Protein AF-A0A6L4Z3F0-F1 (afdb_monomer_lite)

pLDDT: mean 86.23, std 14.31, range [53.53, 98.69]

Secondary structure (DSSP, 8-state):
-HHHHHHHHHHHHHHHHHHHHHHHHHHHHHHHHHHHHHHHTTS---PPPPPHHHHHSPPSSEEEEE-TTSSEEEEEEEETTEEEEEEEETTS-GGG-EES---SSS----EEE-TTSS-EEEEE-STT---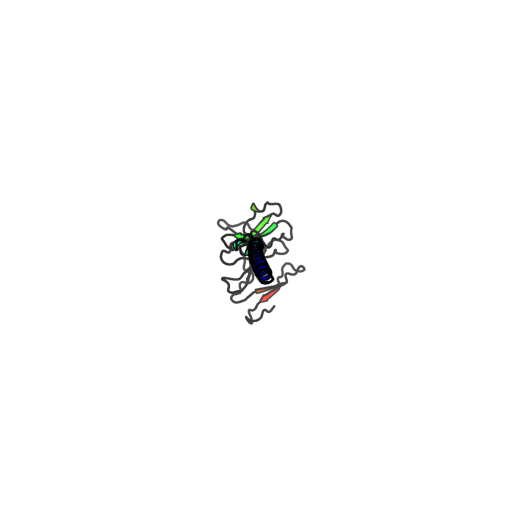-EEEEE-TTPPPPTT-SSPPPEESS--SS--EEEEE--SS-TT--EEEE-SS-TT--B-

Sequence (190 aa):
MQDRYKYTKNMSDGLRKNYKLFIMKALIITLFFSFSALISNAQNNNVPLLDRELLFGNPEIAGAQLSPNGQYISFIKPFKGTRNIWVKRANEPFDAAKPVTADTTRPIGAYFWSRDSKNLLYVQDKGGDENFNIYALNPIETLANGQEVPKSRNLTDLKGVRVFIYSVPESDPDLLYVGLNDRDPAWHDL

Radius of gyration: 38.17 Å; chains: 1; bounding box: 46×63×118 Å

Structure (mmCIF, N/CA/C/O backbone):
data_AF-A0A6L4Z3F0-F1
#
_entry.id   AF-A0A6L4Z3F0-F1
#
loop_
_atom_site.group_PDB
_atom_site.id
_atom_site.type_symbol
_atom_site.label_atom_id
_atom_site.label_alt_id
_atom_site.label_comp_id
_atom_site.label_asym_id
_atom_site.label_entity_id
_atom_site.label_seq_id
_atom_site.pdbx_PDB_ins_code
_atom_site.Cartn_x
_atom_site.Cartn_y
_atom_site.Cartn_z
_atom_site.occupancy
_atom_site.B_iso_or_equiv
_atom_site.auth_seq_id
_atom_site.auth_comp_id
_atom_site.auth_asym_id
_atom_site.auth_atom_id
_atom_site.pdbx_PDB_model_num
ATOM 1 N N . MET A 1 1 ? -22.593 -43.674 103.947 1.00 58.19 1 MET A N 1
ATOM 2 C CA . MET A 1 1 ? -22.269 -42.254 103.647 1.00 58.19 1 MET A CA 1
ATOM 3 C C . MET A 1 1 ? -21.496 -42.067 102.330 1.00 58.19 1 MET A C 1
ATOM 5 O O . MET A 1 1 ? -21.645 -41.014 101.726 1.00 58.19 1 MET A O 1
ATOM 9 N N . GLN A 1 2 ? -20.735 -43.062 101.841 1.00 53.53 2 GLN A N 1
ATOM 10 C CA . GLN A 1 2 ? -19.977 -42.962 100.578 1.00 53.53 2 GLN A CA 1
ATOM 11 C C . GLN A 1 2 ? -20.837 -42.965 99.294 1.00 53.53 2 GLN A C 1
ATOM 13 O O . GLN A 1 2 ? -20.470 -42.305 98.322 1.00 53.53 2 GLN A O 1
ATOM 18 N N . ASP A 1 3 ? -22.004 -43.618 99.285 1.00 57.03 3 ASP A N 1
ATOM 19 C CA . ASP A 1 3 ? -22.817 -43.737 98.059 1.00 57.03 3 ASP A CA 1
ATOM 20 C C . ASP A 1 3 ? -23.484 -42.430 97.617 1.00 57.03 3 ASP A C 1
ATOM 22 O O . ASP A 1 3 ? -23.567 -42.153 96.420 1.00 57.03 3 ASP A O 1
ATOM 26 N N . ARG A 1 4 ? -23.863 -41.555 98.563 1.00 54.72 4 ARG A N 1
ATOM 27 C CA . ARG A 1 4 ? -24.389 -40.220 98.223 1.00 54.72 4 ARG A CA 1
ATOM 28 C C . ARG A 1 4 ? -23.332 -39.309 97.590 1.00 54.72 4 ARG A C 1
ATOM 30 O O . ARG A 1 4 ? -23.692 -38.461 96.785 1.00 54.72 4 ARG A O 1
ATOM 37 N N . TYR A 1 5 ? -22.048 -39.515 97.893 1.00 56.22 5 TYR A N 1
ATOM 38 C CA . TYR A 1 5 ? -20.935 -38.754 97.307 1.00 56.22 5 TYR A CA 1
ATOM 39 C C . TYR A 1 5 ? -20.598 -39.206 95.876 1.00 56.22 5 TYR A C 1
ATOM 41 O O . TYR A 1 5 ? -20.268 -38.383 95.024 1.00 56.22 5 TYR A O 1
ATOM 49 N N . LYS A 1 6 ? -20.717 -40.510 95.579 1.00 55.62 6 LYS A N 1
ATOM 50 C CA . LYS A 1 6 ? -20.578 -41.032 94.205 1.00 55.62 6 LYS A CA 1
ATOM 51 C C . LYS A 1 6 ? -21.706 -40.543 93.295 1.00 55.62 6 LYS A C 1
ATOM 53 O O . LYS A 1 6 ? -21.449 -40.189 92.147 1.00 55.62 6 LYS A O 1
ATOM 58 N N . TYR A 1 7 ? -22.932 -40.473 93.814 1.00 55.78 7 TYR A N 1
ATOM 59 C CA . TYR A 1 7 ? -24.098 -40.044 93.039 1.00 55.78 7 TYR A CA 1
ATOM 60 C C . TYR A 1 7 ? -24.027 -38.563 92.635 1.00 55.78 7 TYR A C 1
ATOM 62 O O . TYR A 1 7 ? -24.233 -38.224 91.470 1.00 55.78 7 TYR A O 1
ATOM 70 N N . THR A 1 8 ? -23.665 -37.677 93.567 1.00 55.72 8 THR A N 1
ATOM 71 C CA . THR A 1 8 ? -23.545 -36.234 93.294 1.00 55.72 8 THR A CA 1
ATOM 72 C C . THR A 1 8 ? -22.369 -35.907 92.371 1.00 55.72 8 THR A C 1
ATOM 74 O O . THR A 1 8 ? -22.498 -35.044 91.502 1.00 55.72 8 THR A O 1
ATOM 77 N N . LYS A 1 9 ? -21.248 -36.633 92.485 1.00 58.97 9 LYS A N 1
ATOM 78 C CA . LYS A 1 9 ? -20.089 -36.486 91.591 1.00 58.97 9 LYS A CA 1
ATOM 79 C C . LYS A 1 9 ? -20.408 -36.914 90.152 1.00 58.97 9 LYS A C 1
ATOM 81 O O . LYS A 1 9 ? -20.144 -36.151 89.228 1.00 58.97 9 LYS A O 1
ATOM 86 N N . ASN A 1 10 ? -21.071 -38.058 89.966 1.00 59.62 10 ASN A N 1
ATOM 87 C CA . ASN A 1 10 ? -21.474 -38.544 88.640 1.00 59.62 10 ASN A CA 1
ATOM 88 C C . ASN A 1 10 ? -22.489 -37.615 87.950 1.00 59.62 10 ASN A C 1
ATOM 90 O O . ASN A 1 10 ? -22.412 -37.408 86.738 1.00 59.62 10 ASN A O 1
ATOM 94 N N . MET A 1 11 ? -23.409 -37.013 88.712 1.00 58.25 11 MET A N 1
ATOM 95 C CA . MET A 1 11 ? -24.387 -36.055 88.182 1.00 58.25 11 MET A CA 1
ATOM 96 C C . MET A 1 11 ? -23.725 -34.722 87.780 1.00 58.25 11 MET A C 1
ATOM 98 O O . MET A 1 11 ? -24.019 -34.186 86.711 1.00 58.25 11 MET A O 1
ATOM 102 N N . SER A 1 12 ? -22.765 -34.234 88.578 1.00 62.91 12 SER A N 1
ATOM 103 C CA . SER A 1 12 ? -21.903 -33.083 88.253 1.00 62.91 12 SER A CA 1
ATOM 104 C C . SER A 1 12 ? -21.075 -33.319 86.983 1.00 62.91 12 SER A C 1
ATOM 106 O O . SER A 1 12 ? -21.012 -32.454 86.107 1.00 62.91 12 SER A O 1
ATOM 108 N N . ASP A 1 13 ? -20.452 -34.491 86.863 1.00 67.44 13 ASP A N 1
ATOM 109 C CA . ASP A 1 13 ? -19.577 -34.825 85.737 1.00 67.44 13 ASP A CA 1
ATOM 110 C C . ASP A 1 13 ? -20.368 -35.017 84.433 1.00 67.44 13 ASP A C 1
ATOM 112 O O . ASP A 1 13 ? -19.925 -34.570 83.371 1.00 67.44 13 ASP A O 1
ATOM 116 N N . GLY A 1 14 ? -21.581 -35.579 84.510 1.00 65.81 14 GLY A N 1
ATOM 117 C CA . GLY A 1 14 ? -22.515 -35.655 83.383 1.00 65.81 14 GLY A CA 1
ATOM 118 C C . GLY A 1 14 ? -22.949 -34.277 82.870 1.00 65.81 14 GLY A C 1
ATOM 119 O O . GLY A 1 14 ? -22.901 -34.022 81.664 1.00 65.81 14 GLY A O 1
ATOM 120 N N . LEU A 1 15 ? -23.288 -33.351 83.776 1.00 64.75 15 LEU A N 1
ATOM 121 C CA . LEU A 1 15 ? -23.666 -31.978 83.416 1.00 64.75 15 LEU A CA 1
ATOM 122 C C . LEU A 1 15 ? -22.498 -31.221 82.757 1.00 64.75 15 LEU A C 1
ATOM 124 O O . LEU A 1 15 ? -22.670 -30.574 81.723 1.00 64.75 15 LEU A O 1
ATOM 128 N N . ARG A 1 16 ? -21.281 -31.359 83.307 1.00 66.25 16 ARG A N 1
ATOM 129 C CA . ARG A 1 16 ? -20.053 -30.749 82.762 1.00 66.25 16 ARG A CA 1
ATOM 130 C C . ARG A 1 16 ? -19.688 -31.304 81.384 1.00 66.25 16 ARG A C 1
ATOM 132 O O . ARG A 1 16 ? -19.222 -30.548 80.532 1.00 66.25 16 ARG A O 1
ATOM 139 N N . LYS A 1 17 ? -19.900 -32.602 81.143 1.00 67.00 17 LYS A N 1
ATOM 140 C CA . LYS A 1 17 ? -19.629 -33.251 79.849 1.00 67.00 17 LYS A CA 1
ATOM 141 C C . LYS A 1 17 ? -20.597 -32.775 78.764 1.00 67.00 17 LYS A C 1
ATOM 143 O O . LYS A 1 17 ? -20.154 -32.461 77.661 1.00 67.00 17 LYS A O 1
ATOM 148 N N . ASN A 1 18 ? -21.880 -32.634 79.097 1.00 69.12 18 ASN A N 1
ATOM 149 C CA . ASN A 1 18 ? -22.895 -32.112 78.179 1.00 69.12 18 ASN A CA 1
ATOM 150 C C . ASN A 1 18 ? -22.665 -30.630 77.854 1.00 69.12 18 ASN A C 1
ATOM 152 O O . ASN A 1 18 ? -22.777 -30.240 76.695 1.00 69.12 18 ASN A O 1
ATOM 156 N N . TYR A 1 19 ? -22.251 -29.825 78.838 1.00 70.12 19 TYR A N 1
ATOM 157 C CA . TYR A 1 19 ? -21.914 -28.414 78.631 1.00 70.12 19 TYR A CA 1
ATOM 158 C C . TYR A 1 19 ? -20.667 -28.232 77.748 1.00 70.12 19 TYR A C 1
ATOM 160 O O . TYR A 1 19 ? -20.681 -27.440 76.809 1.00 70.12 19 TYR A O 1
ATOM 168 N N . LYS A 1 20 ? -19.611 -29.031 77.968 1.00 70.00 20 LYS A N 1
ATOM 169 C CA . LYS A 1 20 ? -18.421 -29.051 77.095 1.00 70.00 20 LYS A CA 1
ATOM 170 C C . LYS A 1 20 ? -18.748 -29.509 75.674 1.00 70.00 20 LYS A C 1
ATOM 172 O O . LYS A 1 20 ? -18.244 -28.922 74.723 1.00 70.00 20 LYS A O 1
ATOM 177 N N . LEU A 1 21 ? -19.602 -30.523 75.519 1.00 69.81 21 LEU A N 1
ATOM 178 C CA . LEU A 1 21 ? -20.046 -31.002 74.208 1.00 69.81 21 LEU A CA 1
ATOM 179 C C . LEU A 1 21 ? -20.888 -29.947 73.476 1.00 69.81 21 LEU A C 1
ATOM 181 O O . LEU A 1 21 ? -20.738 -29.782 72.269 1.00 69.81 21 LEU A O 1
ATOM 185 N N . PHE A 1 22 ? -21.735 -29.216 74.201 1.00 75.19 22 PHE A N 1
ATOM 186 C CA . PHE A 1 22 ? -22.534 -28.124 73.654 1.00 75.19 22 PHE A CA 1
ATOM 187 C C . PHE A 1 22 ? -21.656 -26.947 73.206 1.00 75.19 22 PHE A C 1
ATOM 189 O O . PHE A 1 22 ? -21.788 -26.493 72.073 1.00 75.19 22 PHE A O 1
ATOM 196 N N . ILE A 1 23 ? -20.694 -26.522 74.036 1.00 74.00 23 ILE A N 1
ATOM 197 C CA . ILE A 1 23 ? -19.725 -25.470 73.683 1.00 74.00 23 ILE A CA 1
ATOM 198 C C . ILE A 1 23 ? -18.868 -25.887 72.486 1.00 74.00 23 ILE A C 1
ATOM 200 O O . ILE A 1 23 ? -18.687 -25.092 71.573 1.00 74.00 23 ILE A O 1
ATOM 204 N N . MET A 1 24 ? -18.374 -27.127 72.450 1.00 69.94 24 MET A N 1
ATOM 205 C CA . MET A 1 24 ? -17.544 -27.620 71.347 1.00 69.94 24 MET A CA 1
ATOM 206 C C . MET A 1 24 ? -18.326 -27.682 70.027 1.00 69.94 24 MET A C 1
ATOM 208 O O . MET A 1 24 ? -17.802 -27.283 68.992 1.00 69.94 24 MET A O 1
ATOM 212 N N . LYS A 1 25 ? -19.598 -28.108 70.058 1.00 70.31 25 LYS A N 1
ATOM 213 C CA . LYS A 1 25 ? -20.487 -28.070 68.885 1.00 70.31 25 LYS A CA 1
ATOM 214 C C . LYS A 1 25 ? -20.781 -26.639 68.435 1.00 70.31 25 LYS A C 1
ATOM 216 O O . LYS A 1 25 ? -20.725 -26.374 67.240 1.00 70.31 25 LYS A O 1
ATOM 221 N N . ALA A 1 26 ? -21.046 -25.727 69.372 1.00 71.12 26 ALA A N 1
ATOM 222 C CA . ALA A 1 26 ? -21.255 -24.316 69.063 1.00 71.12 26 ALA A CA 1
ATOM 223 C C . ALA A 1 26 ? -20.011 -23.709 68.395 1.00 71.12 26 ALA A C 1
ATOM 225 O O . ALA A 1 26 ? -20.151 -23.123 67.332 1.00 71.12 26 ALA A O 1
ATOM 226 N N . LEU A 1 27 ? -18.811 -23.949 68.943 1.00 69.38 27 LEU A N 1
ATOM 227 C CA . LEU A 1 27 ? -17.525 -23.496 68.392 1.00 69.38 27 LEU A CA 1
ATOM 228 C C . LEU A 1 27 ? -17.251 -24.040 66.986 1.00 69.38 27 LEU A C 1
ATOM 230 O O . LEU A 1 27 ? -16.786 -23.293 66.133 1.00 69.38 27 LEU A O 1
ATOM 234 N N . ILE A 1 28 ? -17.556 -25.316 66.729 1.00 68.31 28 ILE A N 1
ATOM 235 C CA . ILE A 1 28 ? -17.408 -25.921 65.396 1.00 68.31 28 ILE A CA 1
ATOM 236 C C . ILE A 1 28 ? -18.362 -25.260 64.395 1.00 68.31 28 ILE A C 1
ATOM 238 O O . ILE A 1 28 ? -17.945 -24.960 63.280 1.00 68.31 28 ILE A O 1
ATOM 242 N N . ILE A 1 29 ? -19.610 -24.982 64.789 1.00 65.94 29 ILE A N 1
ATOM 243 C CA . ILE A 1 29 ? -20.596 -24.305 63.933 1.00 65.94 29 ILE A CA 1
ATOM 244 C C . ILE A 1 29 ? -20.155 -22.864 63.632 1.00 65.94 29 ILE A C 1
ATOM 246 O O . ILE A 1 29 ? -20.198 -22.456 62.472 1.00 65.94 29 ILE A O 1
ATOM 250 N N . THR A 1 30 ? -19.664 -22.105 64.620 1.00 60.88 30 THR A N 1
ATOM 251 C CA . THR A 1 30 ? -19.133 -20.751 64.372 1.00 60.88 30 THR A CA 1
ATOM 252 C C . THR A 1 30 ? -17.881 -20.772 63.501 1.00 60.88 30 THR A C 1
ATOM 254 O O . THR A 1 30 ? -17.747 -19.908 62.635 1.00 60.88 30 THR A O 1
ATOM 257 N N . LEU A 1 31 ? -16.992 -21.761 63.656 1.00 60.22 31 LEU A N 1
ATOM 258 C CA . LEU A 1 31 ? -15.823 -21.911 62.782 1.00 60.22 31 LEU A CA 1
ATOM 259 C C . LEU A 1 31 ? -16.244 -22.218 61.335 1.00 60.22 31 LEU A C 1
ATOM 261 O O . LEU A 1 31 ? -15.688 -21.640 60.404 1.00 60.22 31 LEU A O 1
ATOM 265 N N . PHE A 1 32 ? -17.264 -23.062 61.143 1.00 59.56 32 PHE A N 1
ATOM 266 C CA . PHE A 1 32 ? -17.804 -23.411 59.822 1.00 59.56 32 PHE A CA 1
ATOM 267 C C . PHE A 1 32 ? -18.462 -22.210 59.118 1.00 59.56 32 PHE A C 1
ATOM 269 O O . PHE A 1 32 ? -18.240 -21.981 57.926 1.00 59.56 32 PHE A O 1
ATOM 276 N N . PHE A 1 33 ? -19.226 -21.395 59.856 1.00 59.00 33 PHE A N 1
ATOM 277 C CA . PHE A 1 33 ? -19.829 -20.167 59.320 1.00 59.00 33 PHE A CA 1
ATOM 278 C C . PHE A 1 33 ? -18.780 -19.090 59.001 1.00 59.00 33 PHE A C 1
ATOM 280 O O . PHE A 1 33 ? -18.865 -18.443 57.958 1.00 59.00 33 PHE A O 1
ATOM 287 N N . SER A 1 34 ? -17.751 -18.947 59.842 1.00 57.50 34 SER A N 1
ATOM 288 C CA . SER A 1 34 ? -16.637 -18.012 59.607 1.00 57.50 34 SER A CA 1
ATOM 289 C C . SER A 1 34 ? -15.806 -18.397 58.377 1.00 57.50 34 SER A C 1
ATOM 291 O O . SER A 1 34 ? -15.386 -17.530 57.613 1.00 57.50 34 SER A O 1
ATOM 293 N N . PHE A 1 35 ? -15.600 -19.698 58.148 1.00 57.09 35 PHE A N 1
ATOM 294 C CA . PHE A 1 35 ? -14.853 -20.200 56.992 1.00 57.09 35 PHE A CA 1
ATOM 295 C C . PHE A 1 35 ? -15.619 -20.003 55.673 1.00 57.09 35 PHE A C 1
ATOM 297 O O . PHE A 1 35 ? -15.025 -19.662 54.653 1.00 57.09 35 PHE A O 1
ATOM 304 N N . SER A 1 36 ? -16.950 -20.116 55.704 1.00 57.84 36 SER A N 1
ATOM 305 C CA . SER A 1 36 ? -17.808 -19.887 54.531 1.00 57.84 36 SER A CA 1
ATOM 306 C C . SER A 1 36 ? -17.786 -18.421 54.064 1.00 57.84 36 SER A C 1
ATOM 308 O O . SER A 1 36 ? -17.781 -18.151 52.865 1.00 57.84 36 SER A O 1
ATOM 310 N N . ALA A 1 37 ? -17.703 -17.464 54.996 1.00 57.16 37 ALA A N 1
ATOM 311 C CA . ALA A 1 37 ? -17.649 -16.033 54.677 1.00 57.16 37 ALA A CA 1
ATOM 312 C C . ALA A 1 37 ? -16.323 -15.595 54.015 1.00 57.16 37 ALA A C 1
ATOM 314 O O . ALA A 1 37 ? -16.309 -14.642 53.235 1.00 57.16 37 ALA A O 1
ATOM 315 N N . LEU A 1 38 ? -15.216 -16.298 54.286 1.00 55.78 38 LEU A N 1
ATOM 316 C CA . LEU A 1 38 ? -13.920 -16.036 53.646 1.00 55.78 38 LEU A CA 1
ATOM 317 C C . LEU A 1 38 ? -13.869 -16.548 52.196 1.00 55.78 38 LEU A C 1
ATOM 319 O O . LEU A 1 38 ? -13.231 -15.915 51.358 1.00 55.78 38 LEU A O 1
ATOM 323 N N . ILE A 1 39 ? -14.577 -17.637 51.874 1.00 56.62 39 ILE A N 1
ATOM 324 C CA . ILE A 1 39 ? -14.612 -18.204 50.513 1.00 56.62 39 ILE A CA 1
ATOM 325 C C . ILE A 1 39 ? -15.459 -17.335 49.565 1.00 56.62 39 ILE A C 1
ATOM 327 O O . ILE A 1 39 ? -15.068 -17.130 48.416 1.00 56.62 39 ILE A O 1
ATOM 331 N N . SER A 1 40 ? -16.566 -16.748 50.038 1.00 55.62 40 SER A N 1
ATOM 332 C CA . SER A 1 40 ? -17.434 -15.897 49.201 1.00 55.62 40 SER A CA 1
ATOM 333 C C . SER A 1 40 ? -16.763 -14.611 48.705 1.00 55.62 40 SER A C 1
ATOM 335 O O . SER A 1 40 ? -17.129 -14.102 47.649 1.00 55.62 40 SER A O 1
ATOM 337 N N . ASN A 1 41 ? -15.757 -14.091 49.417 1.00 56.75 41 ASN A N 1
ATOM 338 C CA . ASN A 1 41 ? -15.023 -12.900 48.976 1.00 56.75 41 ASN A CA 1
ATOM 339 C C . ASN A 1 41 ? -13.968 -13.196 47.896 1.00 56.75 41 ASN A C 1
ATOM 341 O O . ASN A 1 41 ? -13.571 -12.282 47.181 1.00 56.75 41 ASN A O 1
ATOM 345 N N . ALA A 1 42 ? -13.545 -14.454 47.726 1.00 56.81 42 ALA A N 1
ATOM 346 C CA . ALA A 1 42 ? -12.561 -14.836 46.708 1.00 56.81 42 ALA A CA 1
ATOM 347 C C . ALA A 1 42 ? -13.172 -15.049 45.304 1.00 56.81 42 ALA A C 1
ATOM 349 O O . ALA A 1 42 ? -12.438 -15.137 44.323 1.00 56.81 42 ALA A O 1
ATOM 350 N N . GLN A 1 43 ? -14.504 -15.132 45.191 1.00 57.72 43 GLN A N 1
ATOM 351 C CA . GLN A 1 43 ? -15.218 -15.389 43.929 1.00 57.72 43 GLN A CA 1
ATOM 352 C C . GLN A 1 43 ? -15.724 -14.115 43.225 1.00 57.72 43 GLN A C 1
ATOM 354 O O . GLN A 1 43 ? -16.153 -14.192 42.080 1.00 57.72 43 GLN A O 1
ATOM 359 N N . ASN A 1 44 ? -15.632 -12.938 43.854 1.00 60.97 44 ASN A N 1
ATOM 360 C CA . ASN A 1 44 ? -16.121 -11.670 43.290 1.00 60.97 44 ASN A CA 1
ATOM 361 C C . ASN A 1 44 ? -15.045 -10.876 42.530 1.00 60.97 44 ASN A C 1
ATOM 363 O O . ASN A 1 44 ? -15.058 -9.647 42.521 1.00 60.97 44 ASN A O 1
ATOM 367 N N . ASN A 1 45 ? -14.127 -11.560 41.848 1.00 64.56 45 ASN A N 1
ATOM 368 C CA . ASN A 1 45 ? -13.261 -10.911 40.865 1.00 64.56 45 ASN A CA 1
ATOM 369 C C . ASN A 1 45 ? -14.008 -10.816 39.528 1.00 64.56 45 ASN A C 1
ATOM 371 O O . ASN A 1 45 ? -13.678 -11.510 38.568 1.00 64.56 45 ASN A O 1
ATOM 375 N N . ASN A 1 46 ? -15.036 -9.962 39.478 1.00 72.31 46 ASN A N 1
ATOM 376 C CA . ASN A 1 46 ? -15.718 -9.576 38.241 1.00 72.31 46 ASN A CA 1
ATOM 377 C C . ASN A 1 46 ? -14.777 -8.705 37.396 1.00 72.31 46 ASN A C 1
ATOM 379 O O . ASN A 1 46 ? -14.923 -7.485 37.335 1.00 72.31 46 ASN A O 1
ATOM 383 N N . VAL A 1 47 ? -13.783 -9.328 36.765 1.00 80.44 47 VAL A N 1
ATOM 384 C CA . VAL A 1 47 ? -13.027 -8.688 35.688 1.00 80.44 47 VAL A CA 1
ATOM 385 C C . VAL A 1 47 ? -13.989 -8.538 34.505 1.00 80.44 47 VAL A C 1
ATOM 387 O O . VAL A 1 47 ? -14.532 -9.551 34.055 1.00 80.44 47 VAL A O 1
ATOM 390 N N . PRO A 1 48 ? -14.246 -7.314 34.010 1.00 84.81 48 PRO A N 1
ATOM 391 C CA . PRO A 1 48 ? -15.114 -7.116 32.858 1.00 84.81 48 PRO A CA 1
ATOM 392 C C . PRO A 1 48 ? -14.604 -7.922 31.661 1.00 84.81 48 PRO A C 1
ATOM 394 O O . PRO A 1 48 ? -13.425 -7.845 31.313 1.00 84.81 48 PRO A O 1
ATOM 397 N N . LEU A 1 49 ? -15.488 -8.699 31.032 1.00 88.50 49 LEU A N 1
ATOM 398 C CA . LEU A 1 49 ? -15.150 -9.395 29.795 1.00 88.50 49 LEU A CA 1
ATOM 399 C C . LEU A 1 49 ? -14.968 -8.360 28.681 1.00 88.50 49 LEU A C 1
ATOM 401 O O . LEU A 1 49 ? -15.835 -7.510 28.474 1.00 88.50 49 LEU A O 1
ATOM 405 N N . LEU A 1 50 ? -13.844 -8.437 27.971 1.00 90.44 50 LEU A N 1
ATOM 406 C CA . LEU A 1 50 ? -13.628 -7.647 26.763 1.00 90.44 50 LEU A CA 1
ATOM 407 C C . LEU A 1 50 ? -14.417 -8.259 25.608 1.00 90.44 50 LEU A C 1
ATOM 409 O O . LEU A 1 50 ? -14.463 -9.484 25.460 1.00 90.44 50 LEU A O 1
ATOM 413 N N . ASP A 1 51 ? -14.998 -7.403 24.770 1.00 91.25 51 ASP A N 1
ATOM 414 C CA . ASP A 1 51 ? -15.578 -7.859 23.513 1.00 91.25 51 ASP A CA 1
ATOM 415 C C . ASP A 1 51 ? -14.481 -8.490 22.641 1.00 91.25 51 ASP A C 1
ATOM 417 O O . ASP A 1 51 ? -13.368 -7.968 22.536 1.00 91.25 51 ASP A O 1
ATOM 421 N N . ARG A 1 52 ? -14.791 -9.614 21.991 1.00 90.94 52 ARG A N 1
ATOM 422 C CA . ARG A 1 52 ? -13.885 -10.235 21.018 1.00 90.94 52 ARG A CA 1
ATOM 423 C C . ARG A 1 52 ? -13.585 -9.282 19.871 1.00 90.94 52 ARG A C 1
ATOM 425 O O . ARG A 1 52 ? -12.467 -9.297 19.363 1.00 90.94 52 ARG A O 1
ATOM 432 N N . GLU A 1 53 ? -14.542 -8.443 19.489 1.00 88.62 53 GLU A N 1
ATOM 433 C CA . GLU A 1 53 ? -14.350 -7.441 18.439 1.00 88.62 53 GLU A CA 1
ATOM 434 C C . GLU A 1 53 ? -13.237 -6.447 18.787 1.00 88.62 53 GLU A C 1
ATOM 436 O O . GLU A 1 53 ? -12.495 -6.031 17.901 1.00 88.62 53 GLU A O 1
ATOM 441 N N . LEU A 1 54 ? -13.033 -6.149 20.074 1.00 88.50 54 LEU A N 1
ATOM 442 C CA . LEU A 1 54 ? -11.945 -5.281 20.526 1.00 88.50 54 LEU A CA 1
ATOM 443 C C . LEU A 1 54 ? -10.558 -5.902 20.288 1.00 88.50 54 LEU A C 1
ATOM 445 O O . LEU A 1 54 ? -9.585 -5.178 20.095 1.00 88.50 54 LEU A O 1
ATOM 449 N N . LEU A 1 55 ? -10.457 -7.235 20.312 1.00 89.00 55 LEU A N 1
ATOM 450 C CA . LEU A 1 55 ? -9.193 -7.966 20.167 1.00 89.00 55 LEU A CA 1
ATOM 451 C C . LEU A 1 55 ? -8.930 -8.434 18.730 1.00 89.00 55 LEU A C 1
ATOM 453 O O . LEU A 1 55 ? -7.777 -8.507 18.312 1.00 89.00 55 LEU A O 1
ATOM 457 N N . PHE A 1 56 ? -9.987 -8.780 17.992 1.00 88.94 56 PHE A N 1
ATOM 458 C CA . PHE A 1 56 ? -9.898 -9.442 16.684 1.00 88.94 56 PHE A CA 1
ATOM 459 C C . PHE A 1 56 ? -10.498 -8.624 15.533 1.00 88.94 56 PHE A C 1
ATOM 461 O O . PHE A 1 56 ? -10.471 -9.071 14.386 1.00 88.94 56 PHE A O 1
ATOM 468 N N . GLY A 1 57 ? -11.055 -7.447 15.822 1.00 86.00 57 GLY A N 1
ATOM 469 C CA . GLY A 1 57 ? -11.557 -6.523 14.814 1.00 86.00 57 GLY A CA 1
ATOM 470 C C . GLY A 1 57 ? -10.444 -5.888 13.979 1.00 86.00 57 GLY A C 1
ATOM 471 O O . GLY A 1 57 ? -9.250 -6.006 14.264 1.00 86.00 57 GLY A O 1
ATOM 472 N N . ASN A 1 58 ? -10.844 -5.180 12.922 1.00 86.38 58 ASN A N 1
ATOM 473 C CA . ASN A 1 58 ? -9.893 -4.382 12.159 1.00 86.38 58 ASN A CA 1
ATOM 474 C C . ASN A 1 58 ? -9.362 -3.231 13.027 1.00 86.38 58 ASN A C 1
ATOM 476 O O . ASN A 1 58 ? -10.161 -2.556 13.678 1.00 86.38 58 ASN A O 1
ATOM 480 N N . PRO A 1 59 ? -8.051 -2.939 12.985 1.00 87.62 59 PRO A N 1
ATOM 481 C CA . PRO A 1 59 ? -7.539 -1.722 13.592 1.00 87.62 59 PRO A CA 1
ATOM 482 C C . PRO A 1 59 ? -8.158 -0.501 12.903 1.00 87.62 59 PRO A C 1
ATOM 484 O O . PRO A 1 59 ? -8.405 -0.520 11.693 1.00 87.62 59 PRO A O 1
ATOM 487 N N . GLU A 1 60 ? -8.360 0.575 13.663 1.00 90.56 60 GLU A N 1
ATOM 488 C CA . GLU A 1 60 ? -8.817 1.851 13.107 1.00 90.56 60 GLU A CA 1
ATOM 489 C C . GLU A 1 60 ? -7.806 2.390 12.083 1.00 90.56 60 GLU A C 1
ATOM 491 O O . GLU A 1 60 ? -8.177 2.788 10.978 1.00 90.56 60 GLU A O 1
ATOM 496 N N . ILE A 1 61 ? -6.518 2.348 12.441 1.00 93.75 61 ILE A N 1
ATOM 497 C CA . ILE A 1 61 ? -5.381 2.736 11.607 1.00 93.75 61 ILE A CA 1
ATOM 498 C C . ILE A 1 61 ? -4.216 1.777 11.885 1.00 93.75 61 ILE A C 1
ATOM 500 O O . ILE A 1 61 ? -3.944 1.437 13.035 1.00 93.75 61 ILE A O 1
ATOM 504 N N . ALA A 1 62 ? -3.499 1.359 10.842 1.00 95.25 62 ALA A N 1
ATOM 505 C CA . ALA A 1 62 ? -2.282 0.556 10.959 1.00 95.25 62 ALA A CA 1
ATOM 506 C C . ALA A 1 62 ? -1.224 0.957 9.922 1.00 95.25 62 ALA A C 1
ATOM 508 O O . ALA A 1 62 ? -1.542 1.545 8.890 1.00 95.25 62 ALA A O 1
ATOM 509 N N . GLY A 1 63 ? 0.040 0.610 10.186 1.00 95.69 63 GLY A N 1
ATOM 510 C CA . GLY A 1 63 ? 1.121 0.690 9.197 1.00 95.69 63 GLY A CA 1
ATOM 511 C C . GLY A 1 63 ? 1.383 2.090 8.638 1.00 95.69 63 GLY A C 1
ATOM 512 O O . GLY A 1 63 ? 1.722 2.202 7.465 1.00 95.69 63 GLY A O 1
ATOM 513 N N . ALA A 1 64 ? 1.188 3.142 9.440 1.00 97.19 64 ALA A N 1
ATOM 514 C CA . ALA A 1 64 ? 1.358 4.516 8.984 1.00 97.19 64 ALA A CA 1
ATOM 515 C C . ALA A 1 64 ? 2.797 4.796 8.515 1.00 97.19 64 ALA A C 1
ATOM 517 O O . ALA A 1 64 ? 3.761 4.410 9.176 1.00 97.19 64 ALA A O 1
ATOM 518 N N . GLN A 1 65 ? 2.933 5.500 7.391 1.00 98.38 65 GLN A N 1
ATOM 519 C CA . GLN A 1 65 ? 4.218 5.883 6.802 1.00 98.38 65 GLN A CA 1
ATOM 520 C C . GLN A 1 65 ? 4.179 7.319 6.292 1.00 98.38 65 GLN A C 1
ATOM 522 O O . GLN A 1 65 ? 3.191 7.742 5.681 1.00 98.38 65 GLN A O 1
ATOM 527 N N . LEU A 1 66 ? 5.286 8.031 6.488 1.00 98.44 66 LEU A N 1
ATOM 528 C CA . LEU A 1 66 ? 5.566 9.312 5.850 1.00 98.44 66 LEU A CA 1
ATOM 529 C C . LEU A 1 66 ? 6.179 9.060 4.464 1.00 98.44 66 LEU A C 1
ATOM 531 O O . LEU A 1 66 ? 7.042 8.192 4.328 1.00 98.44 66 LEU A O 1
ATOM 535 N N . SER A 1 67 ? 5.757 9.808 3.444 1.00 98.38 67 SER A N 1
ATOM 536 C CA . SER A 1 67 ? 6.426 9.773 2.141 1.00 98.38 67 SER A CA 1
ATOM 537 C C . SER A 1 67 ? 7.885 10.243 2.271 1.00 98.38 67 SER A C 1
ATOM 539 O O . SER A 1 67 ? 8.163 11.103 3.109 1.00 98.38 67 SER A O 1
ATOM 541 N N . PRO A 1 68 ? 8.830 9.754 1.446 1.00 96.94 68 PRO A N 1
ATOM 542 C CA . PRO A 1 68 ? 10.238 10.159 1.540 1.00 96.94 68 PRO A CA 1
ATOM 543 C C . PRO A 1 68 ? 10.469 11.677 1.463 1.00 96.94 68 PRO A C 1
ATOM 545 O O . PRO A 1 68 ? 11.356 12.206 2.122 1.00 96.94 68 PRO A O 1
ATOM 548 N N . ASN A 1 69 ? 9.636 12.398 0.708 1.00 97.38 69 ASN A N 1
ATOM 549 C CA . ASN A 1 69 ? 9.668 13.861 0.618 1.00 97.38 69 ASN A CA 1
ATOM 550 C C . ASN A 1 69 ? 8.932 14.595 1.761 1.00 97.38 69 ASN A C 1
ATOM 552 O O . ASN A 1 69 ? 8.828 15.820 1.724 1.00 97.38 69 ASN A O 1
ATOM 556 N N . GLY A 1 70 ? 8.361 13.877 2.731 1.00 98.31 70 GLY A N 1
ATOM 557 C CA . GLY A 1 70 ? 7.664 14.430 3.896 1.00 98.31 70 GLY A CA 1
ATOM 558 C C . GLY A 1 70 ? 6.290 15.052 3.627 1.00 98.31 70 GLY A C 1
ATOM 559 O O . GLY A 1 70 ? 5.660 15.552 4.556 1.00 98.31 70 GLY A O 1
ATOM 560 N N . GLN A 1 71 ? 5.805 15.054 2.384 1.00 98.44 71 GLN A N 1
ATOM 561 C CA . GLN A 1 71 ? 4.585 15.783 2.017 1.00 98.44 71 GLN A CA 1
ATOM 562 C C . GLN A 1 71 ? 3.290 15.033 2.341 1.00 98.44 71 GLN A C 1
ATOM 564 O O . GLN A 1 71 ? 2.239 15.668 2.475 1.00 98.44 71 GLN A O 1
ATOM 569 N N . TYR A 1 72 ? 3.343 13.708 2.475 1.00 98.69 72 TYR A N 1
ATOM 570 C CA . TYR A 1 72 ? 2.162 12.861 2.606 1.00 98.69 72 TYR A CA 1
ATOM 571 C C . TYR A 1 72 ? 2.301 11.865 3.745 1.00 98.69 72 TYR A C 1
ATOM 573 O O . TYR A 1 72 ? 3.375 11.325 3.996 1.00 98.69 72 TYR A O 1
ATOM 581 N N . ILE A 1 73 ? 1.178 11.587 4.401 1.00 98.56 73 ILE A N 1
ATOM 582 C CA . ILE A 1 73 ? 1.046 10.483 5.347 1.00 98.56 73 ILE A CA 1
ATOM 583 C C . ILE A 1 73 ? 0.106 9.466 4.721 1.00 98.56 73 ILE A C 1
ATOM 585 O O . ILE A 1 73 ? -0.999 9.799 4.295 1.00 98.56 73 ILE A O 1
ATOM 589 N N . SER A 1 74 ? 0.568 8.227 4.689 1.00 98.62 74 SER A N 1
ATOM 590 C CA . SER A 1 74 ? -0.193 7.056 4.265 1.00 98.62 74 SER A CA 1
ATOM 591 C C . SER A 1 74 ? -0.457 6.152 5.458 1.00 98.62 74 SER A C 1
ATOM 593 O O . SER A 1 74 ? 0.327 6.173 6.409 1.00 98.62 74 SER A O 1
ATOM 595 N N . PHE A 1 75 ? -1.522 5.361 5.410 1.00 98.31 75 PHE A N 1
ATOM 596 C CA . PHE A 1 75 ? -1.816 4.335 6.410 1.00 98.31 75 PHE A CA 1
ATOM 597 C C . PHE A 1 75 ? -2.840 3.328 5.881 1.00 98.31 75 PHE A C 1
ATOM 599 O O . PHE A 1 75 ? -3.501 3.567 4.873 1.00 98.31 75 PHE A O 1
ATOM 606 N N . ILE A 1 76 ? -3.002 2.205 6.578 1.00 98.06 76 ILE A N 1
ATOM 607 C CA . ILE A 1 76 ? -4.071 1.236 6.334 1.00 98.06 76 ILE A CA 1
ATOM 608 C C . ILE A 1 76 ? -5.267 1.563 7.230 1.00 98.06 76 ILE A C 1
ATOM 610 O O . ILE A 1 76 ? -5.104 1.699 8.441 1.00 98.06 76 ILE A O 1
ATOM 614 N N . LYS A 1 77 ? -6.465 1.640 6.643 1.00 96.44 77 LYS A N 1
ATOM 615 C CA . LYS A 1 77 ? -7.749 1.838 7.339 1.00 96.44 77 LYS A CA 1
ATOM 616 C C . LYS A 1 77 ? -8.870 1.090 6.598 1.00 96.44 77 LYS A C 1
ATOM 618 O O . LYS A 1 77 ? -8.790 0.941 5.372 1.00 96.44 77 LYS A O 1
ATOM 623 N N . PRO A 1 78 ? -9.916 0.597 7.288 1.00 95.75 78 PRO A N 1
ATOM 624 C CA . PRO A 1 78 ? -11.060 -0.015 6.622 1.00 95.75 78 PRO A CA 1
ATOM 625 C C . PRO A 1 78 ? -11.729 0.914 5.598 1.00 95.75 78 PRO A C 1
ATOM 627 O O . PRO A 1 78 ? -12.017 2.075 5.880 1.00 95.75 78 PRO A O 1
ATOM 630 N N . PHE A 1 79 ? -12.012 0.381 4.414 1.00 96.50 79 PHE A N 1
ATOM 631 C CA . PHE A 1 79 ? -12.822 1.002 3.372 1.00 96.50 79 PHE A CA 1
ATOM 632 C C . PHE A 1 79 ? -13.667 -0.092 2.719 1.00 96.50 79 PHE A C 1
ATOM 634 O O . PHE A 1 79 ? -13.128 -1.114 2.309 1.00 96.50 79 PHE A O 1
ATOM 641 N N . LYS A 1 80 ? -14.9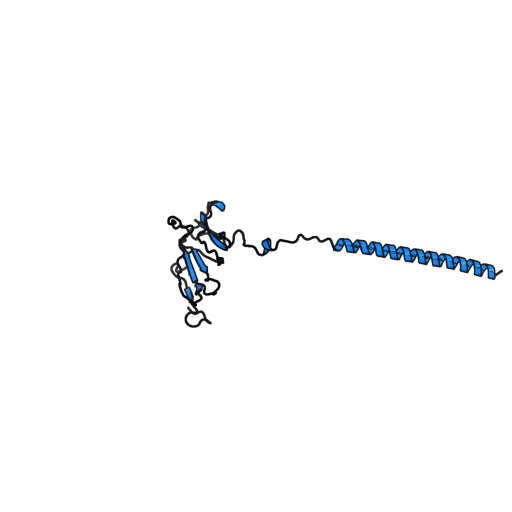93 0.091 2.668 1.00 94.56 80 LYS A N 1
ATOM 642 C CA . LYS A 1 80 ? -15.944 -0.890 2.102 1.00 94.56 80 LYS A CA 1
ATOM 643 C C . LYS A 1 80 ? -15.807 -2.320 2.671 1.00 94.56 80 LYS A C 1
ATOM 645 O O . LYS A 1 80 ? -15.959 -3.298 1.951 1.00 94.56 80 LYS A O 1
ATOM 650 N N . GLY A 1 81 ? -15.562 -2.434 3.979 1.00 91.88 81 GLY A N 1
ATOM 651 C CA . GLY A 1 81 ? -15.539 -3.714 4.708 1.00 91.88 81 GLY A CA 1
ATOM 652 C C . GLY A 1 81 ? -14.167 -4.391 4.811 1.00 91.88 81 GLY A C 1
ATOM 653 O O . GLY A 1 81 ? -14.012 -5.349 5.563 1.00 91.88 81 GLY A O 1
ATOM 654 N N . THR A 1 82 ? -13.150 -3.868 4.133 1.00 93.56 82 THR A N 1
ATOM 655 C CA . THR A 1 82 ? -11.800 -4.453 4.049 1.00 93.56 82 THR A CA 1
ATOM 656 C C . THR A 1 82 ? -10.728 -3.391 4.258 1.00 93.56 82 THR A C 1
ATOM 658 O O . THR A 1 82 ? -10.948 -2.191 4.093 1.00 93.56 82 THR A O 1
ATOM 661 N N . ARG A 1 83 ? -9.529 -3.822 4.653 1.00 95.50 83 ARG A N 1
ATOM 662 C CA . ARG A 1 83 ? -8.394 -2.920 4.870 1.00 95.50 83 ARG A CA 1
ATOM 663 C C . ARG A 1 83 ? -7.816 -2.453 3.538 1.00 95.50 83 ARG A C 1
ATOM 665 O O . ARG A 1 83 ? -7.401 -3.278 2.728 1.00 95.50 83 ARG A O 1
ATOM 672 N N . ASN A 1 84 ? -7.758 -1.138 3.365 1.00 97.81 84 ASN A N 1
ATOM 673 C CA . ASN A 1 84 ? -7.231 -0.464 2.185 1.00 97.81 84 ASN A CA 1
ATOM 674 C C . ASN A 1 84 ? -6.209 0.600 2.603 1.00 97.81 84 ASN A C 1
ATOM 676 O O . ASN A 1 84 ? -6.159 1.008 3.765 1.00 97.81 84 ASN A O 1
ATOM 680 N N . ILE A 1 85 ? -5.394 1.045 1.654 1.00 98.56 85 ILE A N 1
ATOM 681 C CA . ILE A 1 85 ? -4.439 2.141 1.822 1.00 98.56 85 ILE A CA 1
ATOM 682 C C . ILE A 1 85 ? -5.169 3.480 1.686 1.00 98.56 85 ILE A C 1
ATOM 684 O O . ILE A 1 85 ? -5.964 3.675 0.763 1.00 98.56 85 ILE A O 1
ATOM 688 N N . TRP A 1 86 ? -4.857 4.404 2.587 1.00 98.50 86 TRP A N 1
ATOM 689 C CA . TRP A 1 86 ? -5.344 5.779 2.640 1.00 98.50 86 TRP A CA 1
ATOM 690 C C . TRP A 1 86 ? -4.175 6.755 2.633 1.00 98.50 86 TRP A C 1
ATOM 692 O O . TRP A 1 86 ? -3.088 6.421 3.108 1.00 98.50 86 TRP A O 1
ATOM 702 N N . VAL A 1 87 ? -4.402 7.966 2.120 1.00 98.62 87 VAL A N 1
ATOM 703 C CA . VAL A 1 87 ? -3.399 9.038 2.053 1.00 98.62 87 VAL A CA 1
ATOM 704 C C . VAL A 1 87 ? -4.019 10.393 2.388 1.00 98.62 87 VAL A C 1
ATOM 706 O O . VAL A 1 87 ? -5.143 10.690 1.986 1.00 98.62 87 VAL A O 1
ATOM 709 N N . LYS A 1 88 ? -3.260 11.232 3.097 1.00 98.31 88 LYS A N 1
ATOM 710 C CA . LYS A 1 88 ? -3.517 12.667 3.316 1.00 98.31 88 LYS A CA 1
ATOM 711 C C . LYS A 1 88 ? -2.231 13.474 3.146 1.00 98.31 88 LYS A C 1
ATOM 713 O O . LYS A 1 88 ? -1.137 12.900 3.216 1.00 98.31 88 LYS A O 1
ATOM 718 N N . ARG A 1 89 ? -2.314 14.805 3.034 1.00 98.25 89 ARG A N 1
ATOM 719 C CA . ARG A 1 89 ? -1.115 15.644 3.216 1.00 98.25 89 ARG A CA 1
ATOM 720 C C . ARG A 1 89 ? -0.635 15.588 4.663 1.00 98.25 89 ARG A C 1
ATOM 722 O O . ARG A 1 89 ? -1.419 15.416 5.600 1.00 98.25 89 ARG A O 1
ATOM 729 N N . ALA A 1 90 ? 0.665 15.753 4.872 1.00 98.06 90 ALA A N 1
ATOM 730 C CA . ALA A 1 90 ? 1.264 15.662 6.201 1.00 98.06 90 ALA A CA 1
ATOM 731 C C . ALA A 1 90 ? 0.655 16.666 7.197 1.00 98.06 90 ALA A C 1
ATOM 733 O O . ALA A 1 90 ? 0.382 16.298 8.338 1.00 98.06 90 ALA A O 1
ATOM 734 N N . ASN A 1 91 ? 0.347 17.880 6.734 1.00 97.56 91 ASN A N 1
ATOM 735 C CA . ASN A 1 91 ? -0.217 18.977 7.525 1.00 97.56 91 ASN A CA 1
ATOM 736 C C . ASN A 1 91 ? -1.757 19.008 7.597 1.00 97.56 91 ASN A C 1
ATOM 738 O O . ASN A 1 91 ? -2.311 19.892 8.243 1.00 97.56 91 ASN A O 1
ATOM 742 N N . GLU A 1 92 ? -2.453 18.076 6.947 1.00 97.94 92 GLU A N 1
ATOM 743 C CA . GLU A 1 92 ? -3.917 17.992 6.995 1.00 97.94 92 GLU A CA 1
ATOM 744 C C . GLU A 1 92 ? -4.406 17.150 8.187 1.00 97.94 92 GLU A C 1
ATOM 746 O O . GLU A 1 92 ? -3.686 16.257 8.649 1.00 97.94 92 GLU A O 1
ATOM 751 N N . PRO A 1 93 ? -5.635 17.373 8.687 1.00 96.94 93 PRO A N 1
ATOM 752 C CA . PRO A 1 93 ? -6.249 16.478 9.667 1.00 96.94 93 PRO A CA 1
ATOM 753 C C . PRO A 1 93 ? -6.483 15.074 9.082 1.00 96.94 93 PRO A C 1
ATOM 755 O O . PRO A 1 93 ? -6.590 14.903 7.868 1.00 96.94 93 PRO A O 1
ATOM 758 N N . PHE A 1 94 ? -6.591 14.054 9.940 1.00 94.31 94 PHE A N 1
ATOM 759 C CA . PHE A 1 94 ? -6.828 12.669 9.501 1.00 94.31 94 PHE A CA 1
ATOM 760 C C . PHE A 1 94 ? -8.154 12.474 8.756 1.00 94.31 94 PHE A C 1
ATOM 762 O O . PHE A 1 94 ? -8.216 11.639 7.857 1.00 94.31 94 PHE A O 1
ATOM 769 N N . ASP A 1 95 ? -9.165 13.294 9.042 1.00 95.19 95 ASP A N 1
ATOM 770 C CA . ASP A 1 95 ? -10.458 13.258 8.346 1.00 95.19 95 ASP A CA 1
ATOM 771 C C . ASP A 1 95 ? -10.378 13.719 6.883 1.00 95.19 95 ASP A C 1
ATOM 773 O O . ASP A 1 95 ? -11.275 13.432 6.095 1.00 95.19 95 ASP A O 1
ATOM 777 N N . ALA A 1 96 ? -9.294 14.398 6.489 1.00 97.06 96 ALA A N 1
ATOM 778 C CA . ALA A 1 96 ? -9.044 14.758 5.093 1.00 97.06 96 ALA A CA 1
ATOM 779 C C . ALA A 1 96 ? -8.450 13.601 4.271 1.00 97.06 96 ALA A C 1
ATOM 781 O O . ALA A 1 96 ? -8.300 13.725 3.052 1.00 97.06 96 ALA A O 1
ATOM 782 N N . ALA A 1 97 ? -8.084 12.488 4.918 1.00 97.69 97 ALA A N 1
ATOM 783 C CA . ALA A 1 97 ? -7.520 11.339 4.231 1.00 97.69 97 ALA A CA 1
ATOM 784 C C . ALA A 1 97 ? -8.519 10.720 3.255 1.00 97.69 97 ALA A C 1
ATOM 786 O O . ALA A 1 97 ? -9.716 10.626 3.525 1.00 97.69 97 ALA A O 1
ATOM 787 N N . LYS A 1 98 ? -7.999 10.238 2.129 1.00 97.31 98 LYS A N 1
ATOM 788 C CA . LYS A 1 98 ? -8.778 9.570 1.088 1.00 97.31 98 LYS A CA 1
ATOM 789 C C . LYS A 1 98 ? -8.256 8.156 0.866 1.00 97.31 98 LYS A C 1
ATOM 791 O O . LYS A 1 98 ? -7.040 7.954 0.951 1.00 97.31 98 LYS A O 1
ATOM 796 N N . PRO A 1 99 ? -9.132 7.183 0.569 1.00 97.75 99 PRO A N 1
ATOM 797 C CA . PRO A 1 99 ? -8.682 5.874 0.134 1.00 97.75 99 PRO A CA 1
ATOM 798 C C . PRO A 1 99 ? -7.970 6.019 -1.215 1.00 97.75 99 PRO A C 1
ATOM 800 O O . PRO A 1 99 ? -8.397 6.780 -2.080 1.00 97.75 99 PRO A O 1
ATOM 803 N N . VAL A 1 100 ? -6.878 5.282 -1.394 1.00 98.38 100 VAL A N 1
ATOM 804 C CA . VAL A 1 100 ? -6.165 5.177 -2.680 1.00 98.38 100 VAL A CA 1
ATOM 805 C C . VAL A 1 100 ? -6.225 3.762 -3.255 1.00 98.38 100 VAL A C 1
ATOM 807 O O . VAL A 1 100 ? -5.733 3.508 -4.344 1.00 98.38 100 VAL A O 1
ATOM 810 N N . THR A 1 101 ? -6.885 2.851 -2.542 1.00 98.00 101 THR A N 1
ATOM 811 C CA . THR A 1 101 ? -7.228 1.487 -2.967 1.00 98.00 101 THR A CA 1
ATOM 812 C C . THR A 1 101 ? -8.648 1.170 -2.497 1.00 98.00 101 THR A C 1
ATOM 814 O O . THR A 1 101 ? -9.145 1.803 -1.562 1.00 98.00 101 THR A O 1
ATOM 817 N N . ALA A 1 102 ? -9.318 0.233 -3.170 1.00 96.69 102 ALA A N 1
ATOM 818 C CA . ALA A 1 102 ? -10.720 -0.100 -2.914 1.00 96.69 102 ALA A CA 1
ATOM 819 C C . ALA A 1 102 ? -11.021 -1.599 -3.089 1.00 96.69 102 ALA A C 1
ATOM 821 O O . ALA A 1 102 ? -12.085 -1.964 -3.591 1.00 96.69 102 ALA A O 1
ATOM 822 N N . ASP A 1 103 ? -10.086 -2.476 -2.713 1.00 94.06 103 ASP A N 1
ATOM 823 C CA . ASP A 1 103 ? -10.347 -3.919 -2.714 1.00 94.06 103 ASP A CA 1
ATOM 824 C C . ASP A 1 103 ? -11.423 -4.227 -1.670 1.00 94.06 103 ASP A C 1
ATOM 826 O O . ASP A 1 103 ? -11.333 -3.713 -0.562 1.00 94.06 103 ASP A O 1
ATOM 830 N N . THR A 1 104 ? -12.427 -5.036 -2.010 1.00 94.25 104 THR A N 1
ATOM 831 C CA . THR A 1 104 ? -13.568 -5.404 -1.141 1.00 94.25 104 THR A CA 1
ATOM 832 C C . THR A 1 104 ? -13.515 -6.854 -0.656 1.00 94.25 104 THR A C 1
ATOM 834 O O . THR A 1 104 ? -14.397 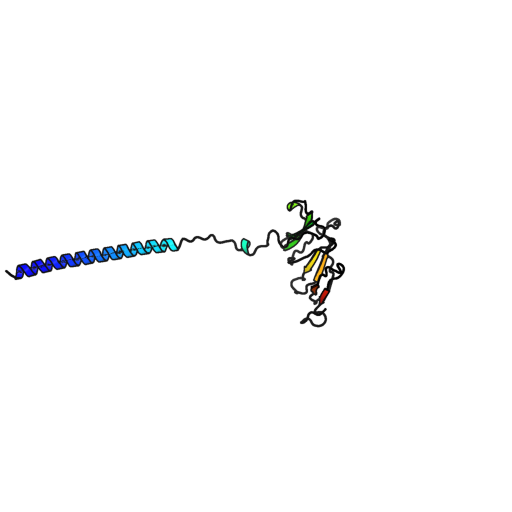-7.307 0.068 1.00 94.25 104 THR A O 1
ATOM 837 N N . THR A 1 105 ? -12.479 -7.595 -1.048 1.00 91.94 105 THR A N 1
ATOM 838 C CA . THR A 1 105 ? -12.368 -9.046 -0.873 1.00 91.94 105 THR A CA 1
ATOM 839 C C . THR A 1 105 ? -11.121 -9.461 -0.097 1.00 91.94 105 THR A C 1
ATOM 841 O O . THR A 1 105 ? -11.210 -10.307 0.794 1.00 91.94 105 THR A O 1
ATOM 844 N N . ARG A 1 106 ? -9.957 -8.871 -0.391 1.00 91.94 106 ARG A N 1
ATOM 845 C CA . ARG A 1 106 ? -8.676 -9.193 0.244 1.00 91.94 106 ARG A CA 1
ATOM 846 C C . ARG A 1 106 ? -8.127 -7.942 0.930 1.00 91.94 106 ARG A C 1
ATOM 848 O O . ARG A 1 106 ? -7.983 -6.904 0.290 1.00 91.94 106 ARG A O 1
ATOM 855 N N . PRO A 1 107 ? -7.809 -7.999 2.233 1.00 92.88 107 PRO A N 1
ATOM 856 C CA . PRO A 1 107 ? -7.219 -6.860 2.921 1.00 92.88 107 PRO A CA 1
ATOM 857 C C . PRO A 1 107 ? -5.786 -6.625 2.440 1.00 92.88 107 PRO A C 1
ATOM 859 O O . PRO A 1 107 ? -5.001 -7.568 2.326 1.00 92.88 107 PRO A O 1
ATOM 862 N N . ILE A 1 108 ? -5.411 -5.364 2.242 1.00 95.12 108 ILE A N 1
ATOM 863 C CA . ILE A 1 108 ? -4.008 -4.992 2.055 1.00 95.12 108 ILE A CA 1
ATOM 864 C C . ILE A 1 108 ? -3.326 -5.016 3.426 1.00 95.12 108 ILE A C 1
ATOM 866 O O . ILE A 1 108 ? -3.726 -4.304 4.349 1.00 95.12 108 ILE A O 1
ATOM 870 N N . GLY A 1 109 ? -2.322 -5.885 3.571 1.00 90.06 109 GLY A N 1
ATOM 871 C CA . GLY A 1 109 ? -1.606 -6.092 4.832 1.00 90.06 109 GLY A CA 1
ATOM 872 C C . GLY A 1 109 ? -0.353 -5.231 4.990 1.00 90.06 109 GLY A C 1
ATOM 873 O O . GLY A 1 109 ? -0.050 -4.798 6.099 1.00 90.06 109 GLY A O 1
ATOM 874 N N . ALA A 1 110 ? 0.359 -4.976 3.892 1.00 92.94 110 ALA A N 1
ATOM 875 C CA . ALA A 1 110 ? 1.604 -4.221 3.877 1.00 92.94 110 ALA A CA 1
ATOM 876 C C . ALA A 1 110 ? 1.764 -3.467 2.555 1.00 92.94 110 ALA A C 1
ATOM 878 O O . ALA A 1 110 ? 1.266 -3.894 1.511 1.00 92.94 110 ALA A O 1
ATOM 879 N N . TYR A 1 111 ? 2.464 -2.342 2.622 1.00 97.88 111 TYR A N 1
ATOM 880 C CA . TYR A 1 111 ? 2.767 -1.478 1.489 1.00 97.88 111 TYR A CA 1
ATOM 881 C C . TYR A 1 111 ? 4.003 -0.627 1.819 1.00 97.88 111 TYR A C 1
ATOM 883 O O . TYR A 1 111 ? 4.429 -0.592 2.975 1.00 97.88 111 TYR A O 1
ATOM 891 N N . PHE A 1 112 ? 4.576 0.065 0.838 1.00 97.12 112 PHE A N 1
ATOM 892 C CA . PHE A 1 112 ? 5.660 1.028 1.047 1.00 97.12 112 PHE A CA 1
ATOM 893 C C . PHE A 1 112 ? 5.669 2.122 -0.025 1.00 97.12 112 PHE A C 1
ATOM 895 O O . PHE A 1 112 ? 5.101 1.960 -1.105 1.00 97.12 112 PHE A O 1
ATOM 902 N N . TRP A 1 113 ? 6.315 3.248 0.272 1.00 97.69 113 TRP A N 1
ATOM 903 C CA . TRP A 1 113 ? 6.550 4.316 -0.701 1.00 97.69 113 TRP A CA 1
ATOM 904 C C . TRP A 1 113 ? 7.706 3.986 -1.643 1.00 97.69 113 TRP A C 1
ATOM 906 O O . TRP A 1 113 ? 8.761 3.528 -1.203 1.00 97.69 113 TRP A O 1
ATOM 916 N N . SER A 1 114 ? 7.560 4.322 -2.926 1.00 95.75 114 SER A N 1
ATOM 917 C CA . SER A 1 114 ? 8.719 4.467 -3.806 1.00 95.75 114 SER A CA 1
ATOM 918 C C . SER A 1 114 ? 9.632 5.572 -3.273 1.00 95.75 114 SER A C 1
ATOM 920 O O . SER A 1 114 ? 9.170 6.562 -2.698 1.00 95.75 114 SER A O 1
ATOM 922 N N . ARG A 1 115 ? 10.944 5.425 -3.476 1.00 93.94 115 ARG A N 1
ATOM 923 C CA . ARG A 1 115 ? 11.951 6.369 -2.957 1.00 93.94 115 ARG A CA 1
ATOM 924 C C . ARG A 1 115 ? 11.756 7.791 -3.493 1.00 93.94 115 ARG A C 1
ATOM 926 O O . ARG A 1 115 ? 11.998 8.754 -2.774 1.00 93.94 115 ARG A O 1
ATOM 933 N N . ASP A 1 116 ? 11.238 7.928 -4.712 1.00 93.50 116 ASP A N 1
ATOM 934 C CA . ASP A 1 116 ? 10.904 9.214 -5.331 1.00 93.50 116 ASP A CA 1
ATOM 935 C C . ASP A 1 116 ? 9.566 9.819 -4.854 1.00 93.50 116 ASP A C 1
ATOM 937 O O . ASP A 1 116 ? 9.150 10.869 -5.341 1.00 93.50 116 ASP A O 1
ATOM 941 N N . SER A 1 117 ? 8.892 9.186 -3.883 1.00 95.75 117 SER A N 1
ATOM 942 C CA . SER A 1 117 ? 7.591 9.588 -3.322 1.00 95.75 117 SER A CA 1
ATOM 943 C C . SER A 1 117 ? 6.423 9.618 -4.314 1.00 95.75 117 SER A C 1
ATOM 945 O O . SER A 1 117 ? 5.362 10.145 -3.974 1.00 95.75 117 SER A O 1
ATOM 947 N N . LYS A 1 118 ? 6.584 9.091 -5.535 1.00 95.69 118 LYS A N 1
ATOM 948 C CA . LYS A 1 118 ? 5.530 9.143 -6.561 1.00 95.69 118 LYS A CA 1
ATOM 949 C C . LYS A 1 118 ? 4.525 8.010 -6.458 1.00 95.69 118 LYS A C 1
ATOM 951 O O . LYS A 1 118 ? 3.387 8.185 -6.879 1.00 95.69 118 LYS A O 1
ATOM 956 N N . ASN A 1 119 ? 4.939 6.856 -5.945 1.00 97.62 119 ASN A N 1
ATOM 957 C CA . ASN A 1 119 ? 4.121 5.656 -5.942 1.00 97.62 119 ASN A CA 1
ATOM 958 C C . ASN A 1 119 ? 4.034 5.031 -4.554 1.00 97.62 119 ASN A C 1
ATOM 960 O O . ASN A 1 119 ? 4.965 5.098 -3.752 1.00 97.62 119 ASN A O 1
ATOM 964 N N . LEU A 1 120 ? 2.917 4.358 -4.315 1.00 98.44 120 LEU A N 1
ATOM 965 C CA . LEU A 1 120 ? 2.780 3.357 -3.270 1.00 98.44 120 LEU A CA 1
ATOM 966 C C . LEU A 1 120 ? 2.823 1.985 -3.924 1.00 98.44 120 LEU A C 1
ATOM 968 O O . LEU A 1 120 ? 2.125 1.751 -4.913 1.00 98.44 120 LEU A O 1
ATOM 972 N N . LEU A 1 121 ? 3.642 1.099 -3.368 1.00 98.00 121 LEU A N 1
ATOM 973 C CA . LEU A 1 121 ? 3.754 -0.290 -3.776 1.00 98.00 121 LEU A CA 1
ATOM 974 C C . LEU A 1 121 ? 3.158 -1.186 -2.701 1.00 98.00 121 LEU A C 1
ATOM 976 O O . LEU A 1 121 ? 3.351 -0.947 -1.511 1.00 98.00 121 LEU A O 1
ATOM 980 N N . TYR A 1 122 ? 2.448 -2.225 -3.113 1.00 97.25 122 TYR A N 1
ATOM 981 C CA . TYR A 1 122 ? 1.868 -3.209 -2.207 1.00 97.25 122 TYR A CA 1
ATOM 982 C C . TYR A 1 122 ? 1.821 -4.582 -2.866 1.00 97.25 122 TYR A C 1
ATOM 984 O O . TYR A 1 122 ? 1.946 -4.713 -4.084 1.00 97.25 122 TYR A O 1
ATOM 992 N N . VAL A 1 123 ? 1.665 -5.613 -2.043 1.00 94.81 123 VAL A N 1
ATOM 993 C CA . VAL A 1 123 ? 1.663 -7.006 -2.482 1.00 94.81 123 VAL A CA 1
ATOM 994 C C . VAL A 1 123 ? 0.327 -7.633 -2.119 1.00 94.81 123 VAL A C 1
ATOM 996 O O . VAL A 1 123 ? -0.139 -7.485 -0.987 1.00 94.81 123 VAL A O 1
ATOM 999 N N . GLN A 1 124 ? -0.305 -8.307 -3.077 1.00 94.38 124 GLN A N 1
ATOM 1000 C CA . GLN A 1 124 ? -1.613 -8.923 -2.869 1.00 94.38 124 GLN A CA 1
ATOM 1001 C C . GLN A 1 124 ? -1.805 -10.152 -3.761 1.00 94.38 124 GLN A C 1
ATOM 1003 O O . GLN A 1 124 ? -1.335 -10.183 -4.900 1.00 94.38 124 GLN A O 1
ATOM 1008 N N . ASP A 1 125 ? -2.478 -11.164 -3.225 1.00 92.12 125 ASP A N 1
ATOM 1009 C CA . ASP A 1 125 ? -2.932 -12.345 -3.959 1.00 92.12 125 ASP A CA 1
ATOM 1010 C C . ASP A 1 125 ? -4.328 -12.111 -4.564 1.00 92.12 125 ASP A C 1
ATOM 1012 O O . ASP A 1 125 ? -4.930 -11.049 -4.373 1.00 92.12 125 ASP A O 1
ATOM 1016 N N . LYS A 1 126 ? -4.866 -13.081 -5.311 1.00 86.75 126 LYS A N 1
ATOM 1017 C CA . LYS A 1 126 ? -6.233 -12.991 -5.850 1.00 86.75 126 LYS A CA 1
ATOM 1018 C C . LYS A 1 126 ? -7.069 -14.139 -5.316 1.00 86.75 126 LYS A C 1
ATOM 1020 O O . LYS A 1 126 ? -6.783 -15.302 -5.564 1.00 86.75 126 LYS A O 1
ATOM 1025 N N . GLY A 1 127 ? -8.129 -13.816 -4.577 1.00 84.12 127 GLY A N 1
ATOM 1026 C CA . GLY A 1 127 ? -9.063 -14.830 -4.074 1.00 84.12 127 GLY A CA 1
ATOM 1027 C C . GLY A 1 127 ? -8.438 -15.865 -3.129 1.00 84.12 127 GLY A C 1
ATOM 1028 O O . GLY A 1 127 ? -9.042 -16.907 -2.906 1.00 84.12 127 GLY A O 1
ATOM 1029 N N . GLY A 1 128 ? -7.260 -15.588 -2.563 1.00 85.94 128 GLY A N 1
ATOM 1030 C CA . GLY A 1 128 ? -6.566 -16.513 -1.668 1.00 85.94 128 GLY A CA 1
ATOM 1031 C C . GLY A 1 128 ? -5.839 -17.663 -2.324 1.00 85.94 128 GLY A C 1
ATOM 1032 O O . GLY A 1 128 ? -5.620 -18.677 -1.675 1.00 85.94 128 GLY A O 1
ATOM 1033 N N . ASP A 1 129 ? -5.425 -17.485 -3.572 1.00 90.12 129 ASP A N 1
ATOM 1034 C CA . ASP A 1 129 ? -4.533 -18.417 -4.254 1.00 90.12 129 ASP A CA 1
ATOM 1035 C C . ASP A 1 129 ? -3.074 -18.360 -3.761 1.00 90.12 129 ASP A C 1
ATOM 1037 O O . ASP A 1 129 ? -2.257 -19.155 -4.213 1.00 90.12 129 ASP A O 1
ATOM 1041 N N . GLU A 1 130 ? -2.744 -17.423 -2.861 1.00 89.44 130 GLU A N 1
ATOM 1042 C CA . GLU A 1 130 ? -1.396 -17.153 -2.337 1.00 89.44 130 GLU A CA 1
ATOM 1043 C C . GLU A 1 130 ? -0.339 -16.818 -3.411 1.00 89.44 130 GLU A C 1
ATOM 1045 O O . GLU A 1 130 ? 0.856 -16.706 -3.108 1.00 89.44 130 GLU A O 1
ATOM 1050 N N . ASN A 1 131 ? -0.767 -16.566 -4.653 1.00 93.00 131 ASN A N 1
ATOM 1051 C CA . ASN A 1 131 ? 0.089 -16.143 -5.760 1.00 93.00 131 ASN A CA 1
ATOM 1052 C C . ASN A 1 131 ? 0.188 -14.620 -5.766 1.00 93.00 131 ASN A C 1
ATOM 1054 O O . ASN A 1 131 ? -0.446 -13.894 -6.542 1.00 93.00 131 ASN A O 1
ATOM 1058 N N . PHE A 1 132 ? 0.974 -14.129 -4.816 1.00 94.12 132 PHE A N 1
ATOM 1059 C CA . PHE A 1 132 ? 1.165 -12.707 -4.604 1.00 94.12 132 PHE A CA 1
ATOM 1060 C C . PHE A 1 132 ? 1.774 -12.020 -5.827 1.00 94.12 132 PHE A C 1
ATOM 1062 O O . PHE A 1 132 ? 2.772 -12.474 -6.379 1.00 94.12 132 PHE A O 1
ATOM 1069 N N . ASN A 1 133 ? 1.187 -10.888 -6.205 1.00 95.06 133 ASN A N 1
ATOM 1070 C CA . ASN A 1 133 ? 1.684 -9.985 -7.235 1.00 95.06 133 ASN A CA 1
ATOM 1071 C C . ASN A 1 133 ? 2.025 -8.623 -6.624 1.00 95.06 133 ASN A C 1
ATOM 1073 O O . ASN A 1 133 ? 1.465 -8.239 -5.592 1.00 95.06 133 ASN A O 1
ATOM 1077 N N . ILE A 1 134 ? 2.925 -7.887 -7.276 1.00 96.56 134 ILE A N 1
ATOM 1078 C CA . ILE A 1 134 ? 3.329 -6.546 -6.845 1.00 96.56 134 ILE A CA 1
ATOM 1079 C C . ILE A 1 134 ? 2.525 -5.523 -7.630 1.00 96.56 134 ILE A C 1
ATOM 1081 O O . ILE A 1 134 ? 2.512 -5.533 -8.858 1.00 96.56 134 ILE A O 1
ATOM 1085 N N . TYR A 1 135 ? 1.895 -4.603 -6.921 1.00 97.50 135 TYR A N 1
ATOM 1086 C CA . TYR A 1 135 ? 1.115 -3.523 -7.497 1.00 97.50 135 TYR A CA 1
ATOM 1087 C C . TYR A 1 135 ? 1.752 -2.185 -7.160 1.00 97.50 135 TYR A C 1
ATOM 1089 O O . TYR A 1 135 ? 2.328 -2.019 -6.087 1.00 97.50 135 TYR A O 1
ATOM 1097 N N . ALA A 1 136 ? 1.614 -1.223 -8.067 1.00 97.69 136 ALA A N 1
ATOM 1098 C CA . ALA A 1 136 ? 1.981 0.166 -7.837 1.00 97.69 136 ALA A CA 1
ATOM 1099 C C . ALA A 1 136 ? 0.842 1.101 -8.239 1.00 97.69 136 ALA A C 1
ATOM 1101 O O . ALA A 1 136 ? 0.173 0.875 -9.249 1.00 97.69 136 ALA A O 1
ATOM 1102 N N . LEU A 1 137 ? 0.657 2.177 -7.486 1.00 98.19 137 LEU A N 1
ATOM 1103 C CA . LEU A 1 137 ? -0.268 3.258 -7.819 1.00 98.19 137 LEU A CA 1
ATOM 1104 C C . LEU A 1 137 ? 0.351 4.609 -7.482 1.00 98.19 137 LEU A C 1
ATOM 1106 O O . LEU A 1 137 ? 1.156 4.701 -6.555 1.00 98.19 137 LEU A O 1
ATOM 1110 N N . ASN A 1 138 ? -0.076 5.658 -8.181 1.00 98.06 138 ASN A N 1
ATOM 1111 C CA . ASN A 1 138 ? 0.227 7.033 -7.807 1.00 98.06 138 ASN A CA 1
ATOM 1112 C C . ASN A 1 138 ? -0.905 7.575 -6.908 1.00 98.06 138 ASN A C 1
ATOM 1114 O O . ASN A 1 138 ? -2.025 7.752 -7.389 1.00 98.06 138 ASN A O 1
ATOM 1118 N N . PRO A 1 139 ? -0.653 7.856 -5.614 1.00 97.38 139 PRO A N 1
ATOM 1119 C CA . PRO A 1 139 ? -1.709 8.245 -4.680 1.00 97.38 139 PRO A CA 1
ATOM 1120 C C . PRO A 1 139 ? -2.218 9.678 -4.876 1.00 97.38 139 PRO A C 1
ATOM 1122 O O . PRO A 1 139 ? -3.216 10.053 -4.266 1.00 97.38 139 PRO A O 1
ATOM 1125 N N . ILE A 1 140 ? -1.528 10.485 -5.687 1.00 94.69 140 ILE A N 1
ATOM 1126 C CA . ILE A 1 140 ? -1.858 11.894 -5.951 1.00 94.69 140 ILE A CA 1
ATOM 1127 C C . ILE A 1 140 ? -2.294 12.129 -7.401 1.00 94.69 140 ILE A C 1
ATOM 1129 O O . ILE A 1 140 ? -2.387 13.273 -7.848 1.00 94.69 140 ILE A O 1
ATOM 1133 N N . GLU A 1 141 ? -2.547 11.053 -8.146 1.00 93.56 141 GLU A N 1
ATOM 1134 C CA . GLU A 1 141 ? -3.092 11.128 -9.495 1.00 93.56 141 GLU A CA 1
ATOM 1135 C C . GLU A 1 141 ? -4.484 11.778 -9.488 1.00 93.56 141 GLU A C 1
ATOM 1137 O O . GLU A 1 141 ? -5.310 11.538 -8.604 1.00 93.56 141 GLU A O 1
ATOM 1142 N N . THR A 1 142 ? -4.754 12.613 -10.494 1.00 93.62 142 THR A N 1
ATOM 1143 C CA . THR A 1 142 ? -6.097 13.165 -10.695 1.00 93.62 142 THR A CA 1
ATOM 1144 C C . THR A 1 142 ? -7.023 12.060 -11.181 1.00 93.62 142 THR A C 1
ATOM 1146 O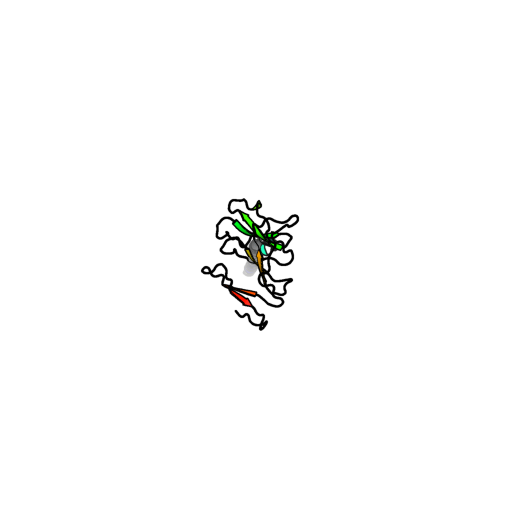 O . THR A 1 142 ? -6.784 11.454 -12.222 1.00 93.62 142 THR A O 1
ATOM 1149 N N . LEU A 1 143 ? -8.092 11.811 -10.430 1.00 95.06 143 LEU A N 1
ATOM 1150 C CA . LEU A 1 143 ? -9.055 10.768 -10.756 1.00 95.06 143 LEU A CA 1
ATOM 1151 C C . LEU A 1 143 ? -9.896 11.163 -11.973 1.00 95.06 143 LEU A C 1
ATOM 1153 O O . LEU A 1 143 ? -10.371 12.297 -12.075 1.00 95.06 143 LEU A O 1
ATOM 1157 N N . ALA A 1 144 ? -10.112 10.207 -12.876 1.00 92.50 144 ALA A N 1
ATOM 1158 C CA . ALA A 1 144 ? -11.098 10.355 -13.936 1.00 92.50 144 ALA A CA 1
ATOM 1159 C C . ALA A 1 144 ? -12.520 10.426 -13.348 1.00 92.50 144 ALA A C 1
ATOM 1161 O O . ALA A 1 144 ? -12.777 9.981 -12.228 1.00 92.50 144 ALA A O 1
ATOM 1162 N N . ASN A 1 145 ? -13.470 10.973 -14.110 1.00 91.25 145 ASN A N 1
ATOM 1163 C CA . ASN A 1 145 ? -14.852 11.079 -13.645 1.00 91.25 145 ASN A CA 1
ATOM 1164 C C . ASN A 1 145 ? -15.434 9.690 -13.311 1.00 91.25 145 ASN A C 1
ATOM 1166 O O . ASN A 1 145 ? -15.328 8.762 -14.111 1.00 91.25 145 ASN A O 1
ATOM 1170 N N . GLY A 1 146 ? -16.046 9.562 -12.132 1.00 90.38 146 GLY A N 1
ATOM 1171 C CA . GLY A 1 146 ? -16.608 8.305 -11.625 1.00 90.38 146 GLY A CA 1
ATOM 1172 C C . GLY A 1 146 ? -15.598 7.335 -11.000 1.00 90.38 146 GLY A C 1
ATOM 1173 O O . GLY A 1 146 ? -16.006 6.295 -10.489 1.00 90.38 146 GLY A O 1
ATOM 1174 N N . GLN A 1 147 ? -14.301 7.651 -11.001 1.00 94.31 147 GLN A N 1
ATOM 1175 C CA . GLN A 1 147 ? -13.281 6.837 -10.344 1.00 94.31 147 GLN A CA 1
ATOM 1176 C C . GLN A 1 147 ? -13.145 7.242 -8.867 1.00 94.31 147 GLN A C 1
ATOM 1178 O O . GLN A 1 147 ? -12.914 8.406 -8.557 1.00 94.31 147 GLN A O 1
ATOM 1183 N N . GLU A 1 148 ? -13.280 6.281 -7.948 1.00 94.69 148 GLU A N 1
ATOM 1184 C CA . GLU A 1 148 ? -13.177 6.544 -6.502 1.00 94.69 148 GLU A CA 1
ATOM 1185 C C . GLU A 1 148 ? -11.731 6.580 -5.988 1.00 94.69 148 GLU A C 1
ATOM 1187 O O . GLU A 1 148 ? -11.435 7.300 -5.036 1.00 94.69 148 GLU A O 1
ATOM 1192 N N . VAL A 1 149 ? -10.838 5.795 -6.600 1.00 97.50 149 VAL A N 1
ATOM 1193 C CA . VAL A 1 149 ? -9.434 5.625 -6.185 1.00 97.50 149 VAL A CA 1
ATOM 1194 C C . VAL A 1 149 ? -8.514 5.512 -7.404 1.00 97.50 149 VAL A C 1
ATOM 1196 O O . VAL A 1 149 ? -8.983 5.039 -8.442 1.00 97.50 149 VAL A O 1
ATOM 1199 N N . PRO A 1 150 ? -7.223 5.891 -7.326 1.00 97.19 150 PRO A N 1
ATOM 1200 C CA . PRO A 1 150 ? -6.277 5.763 -8.436 1.00 97.19 150 PRO A CA 1
ATOM 1201 C C . PRO A 1 150 ? -6.180 4.334 -8.975 1.00 97.19 150 PRO A C 1
ATOM 1203 O O . PRO A 1 150 ? -6.450 3.355 -8.273 1.00 97.19 150 PRO A O 1
ATOM 1206 N N . LYS A 1 151 ? -5.780 4.195 -10.241 1.00 95.31 151 LYS A N 1
ATOM 1207 C CA . LYS A 1 151 ? -5.636 2.869 -10.840 1.00 95.31 151 LYS A CA 1
ATOM 1208 C C . LYS A 1 151 ? -4.347 2.231 -10.333 1.00 95.31 151 LYS A C 1
ATOM 1210 O O . LYS A 1 151 ? -3.270 2.805 -10.453 1.00 95.31 151 LYS A O 1
ATOM 1215 N N . SER A 1 152 ? -4.456 1.008 -9.828 1.00 96.44 152 SER A N 1
ATOM 1216 C CA . SER A 1 152 ? -3.284 0.196 -9.505 1.00 96.44 152 SER A CA 1
ATOM 1217 C C . SER A 1 152 ? -2.803 -0.559 -10.740 1.00 96.44 152 SER A C 1
ATOM 1219 O O . SER A 1 152 ? -3.589 -1.190 -11.451 1.00 96.44 152 SER A O 1
ATOM 1221 N N . ARG A 1 153 ? -1.502 -0.487 -11.009 1.00 96.69 153 ARG A N 1
ATOM 1222 C CA . ARG A 1 153 ? -0.816 -1.231 -12.064 1.00 96.69 153 ARG A CA 1
ATOM 1223 C C . ARG A 1 153 ? -0.173 -2.470 -11.458 1.00 96.69 153 ARG A C 1
ATOM 1225 O O . ARG A 1 153 ? 0.640 -2.345 -10.548 1.00 96.69 153 ARG A O 1
ATOM 1232 N N . ASN A 1 154 ? -0.511 -3.643 -11.985 1.00 95.88 154 ASN A N 1
ATOM 1233 C CA . ASN A 1 154 ? 0.206 -4.874 -11.672 1.00 95.88 154 ASN A CA 1
ATOM 1234 C C . ASN A 1 154 ? 1.588 -4.818 -12.344 1.00 95.88 154 ASN A C 1
ATOM 1236 O O . ASN A 1 154 ? 1.668 -4.642 -13.559 1.00 95.88 154 ASN A O 1
ATOM 1240 N N . LEU A 1 155 ? 2.659 -4.875 -11.554 1.00 95.69 155 LEU A N 1
ATOM 1241 C CA . LEU A 1 155 ? 4.040 -4.819 -12.035 1.00 95.69 155 LEU A CA 1
ATOM 1242 C C . LEU A 1 155 ? 4.542 -6.179 -12.516 1.00 95.69 155 LEU A C 1
ATOM 1244 O O . LEU A 1 155 ? 5.474 -6.224 -13.310 1.00 95.69 155 LEU A O 1
ATOM 1248 N N . THR A 1 156 ? 3.948 -7.261 -12.014 1.00 94.75 156 THR A N 1
ATOM 1249 C CA . THR A 1 156 ? 4.429 -8.627 -12.236 1.00 94.75 156 THR A CA 1
ATOM 1250 C C . THR A 1 156 ? 3.506 -9.402 -13.165 1.00 94.75 156 THR A C 1
ATOM 1252 O O . THR A 1 156 ? 3.977 -10.024 -14.104 1.00 94.75 156 THR A O 1
ATOM 1255 N N . ASP A 1 157 ? 2.194 -9.319 -12.944 1.00 93.44 157 ASP A N 1
ATOM 1256 C CA . ASP A 1 157 ? 1.140 -9.934 -13.769 1.00 93.44 157 ASP A CA 1
ATOM 1257 C C . ASP A 1 157 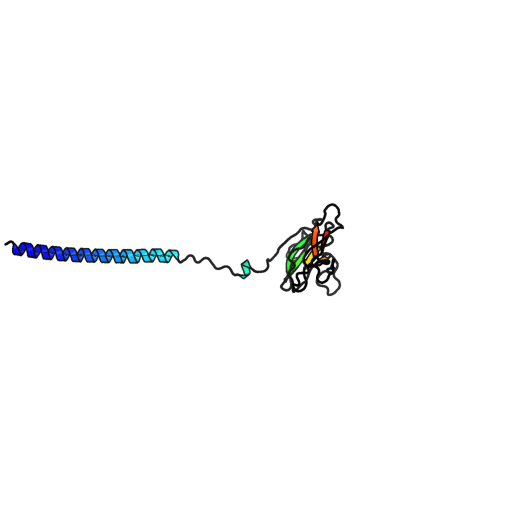? 1.384 -11.388 -14.200 1.00 93.44 157 ASP A C 1
ATOM 1259 O O . ASP A 1 157 ? 1.060 -11.801 -15.314 1.00 93.44 157 ASP A O 1
ATOM 1263 N N . LEU A 1 158 ? 1.914 -12.184 -13.269 1.00 90.81 158 LEU A N 1
ATOM 1264 C CA . LEU A 1 158 ? 2.150 -13.610 -13.459 1.00 90.81 158 LEU A CA 1
ATOM 1265 C C . LEU A 1 158 ? 0.994 -14.424 -12.871 1.00 90.81 158 LEU A C 1
ATOM 1267 O O . LEU A 1 158 ? 0.413 -14.075 -11.838 1.00 90.81 158 LEU A O 1
ATOM 1271 N N . LYS A 1 159 ? 0.647 -15.524 -13.545 1.00 91.44 159 LYS A N 1
ATOM 1272 C CA . LYS A 1 159 ? -0.430 -16.439 -13.143 1.00 91.44 159 LYS A CA 1
ATOM 1273 C C . LYS A 1 159 ? 0.168 -17.714 -12.571 1.00 91.44 159 LYS A C 1
ATOM 1275 O O . LYS A 1 159 ? 1.013 -18.314 -13.218 1.00 91.44 159 LYS A O 1
ATOM 1280 N N . GLY A 1 160 ? -0.303 -18.142 -11.401 1.00 92.94 160 GLY A N 1
ATOM 1281 C CA . GLY A 1 160 ? 0.220 -19.343 -10.737 1.00 92.94 160 GLY A CA 1
ATOM 1282 C C . GLY A 1 160 ? 1.641 -19.187 -10.186 1.00 92.94 160 GLY A C 1
ATOM 1283 O O . GLY A 1 160 ? 2.222 -20.172 -9.748 1.00 92.94 160 GLY A O 1
ATOM 1284 N N . VAL A 1 161 ? 2.178 -17.963 -10.209 1.00 93.94 161 VAL A N 1
ATOM 1285 C CA . VAL A 1 161 ? 3.502 -17.620 -9.693 1.00 93.94 161 VAL A CA 1
ATOM 1286 C C . VAL A 1 161 ? 3.326 -16.705 -8.497 1.00 93.94 161 VAL A C 1
ATOM 1288 O O . VAL A 1 161 ? 2.593 -15.713 -8.545 1.00 93.94 161 VAL A O 1
ATOM 1291 N N . ARG A 1 162 ? 4.040 -17.025 -7.430 1.00 94.50 162 ARG A N 1
ATOM 1292 C CA . ARG A 1 162 ? 4.197 -16.193 -6.255 1.00 94.50 162 ARG A CA 1
ATOM 1293 C C . ARG A 1 162 ? 5.436 -15.328 -6.413 1.00 94.50 162 ARG A C 1
ATOM 1295 O O . ARG A 1 162 ? 6.541 -15.823 -6.623 1.00 94.50 162 ARG A O 1
ATOM 1302 N N . VAL A 1 163 ? 5.240 -14.024 -6.267 1.00 94.94 163 VAL A N 1
ATOM 1303 C CA . VAL A 1 163 ? 6.325 -13.048 -6.258 1.00 94.94 163 VAL A CA 1
ATOM 1304 C C . VAL A 1 163 ? 6.723 -12.727 -4.823 1.00 94.94 163 VAL A C 1
ATOM 1306 O O . VAL A 1 163 ? 5.870 -12.471 -3.968 1.00 94.94 163 VAL A O 1
ATOM 1309 N N . PHE A 1 164 ? 8.028 -12.683 -4.569 1.00 92.88 164 PHE A N 1
ATOM 1310 C CA . PHE A 1 164 ? 8.601 -12.227 -3.309 1.00 92.88 164 PHE A CA 1
ATOM 1311 C C . PHE A 1 164 ? 9.528 -11.034 -3.541 1.00 92.88 164 PHE A C 1
ATOM 1313 O O . PHE A 1 164 ? 10.332 -11.047 -4.465 1.00 92.88 164 PHE A O 1
ATOM 1320 N N . ILE A 1 165 ? 9.454 -9.997 -2.706 1.00 93.44 165 ILE A N 1
ATOM 1321 C CA . ILE A 1 165 ? 10.400 -8.875 -2.776 1.00 93.44 165 ILE A CA 1
ATOM 1322 C C . ILE A 1 165 ? 11.632 -9.238 -1.947 1.00 93.44 165 ILE A C 1
ATOM 1324 O O . ILE A 1 165 ? 11.538 -9.334 -0.725 1.00 93.44 165 ILE A O 1
ATOM 1328 N N . TYR A 1 166 ? 12.783 -9.414 -2.596 1.00 93.88 166 TYR A N 1
ATOM 1329 C CA . TYR A 1 166 ? 14.050 -9.662 -1.907 1.00 93.88 166 TYR A CA 1
ATOM 1330 C C . TYR A 1 166 ? 14.737 -8.373 -1.468 1.00 93.88 166 TYR A C 1
ATOM 1332 O O . TYR A 1 166 ? 15.294 -8.323 -0.372 1.00 93.88 166 TYR A O 1
ATOM 1340 N N . SER A 1 167 ? 14.728 -7.334 -2.309 1.00 92.44 167 SER A N 1
ATOM 1341 C CA . SER A 1 167 ? 15.418 -6.082 -1.991 1.00 92.44 167 SER A CA 1
ATOM 1342 C C . SER A 1 167 ? 14.844 -4.873 -2.731 1.00 92.44 167 SER A C 1
ATOM 1344 O O . SER A 1 167 ? 14.459 -4.960 -3.898 1.00 92.44 167 SER A O 1
ATOM 1346 N N . VAL A 1 168 ? 14.833 -3.738 -2.025 1.00 92.25 168 VAL A N 1
ATOM 1347 C CA . VAL A 1 168 ? 14.482 -2.392 -2.508 1.00 92.25 168 VAL A CA 1
ATOM 1348 C C . VAL A 1 168 ? 15.707 -1.488 -2.264 1.00 92.25 168 VAL A C 1
ATOM 1350 O O . VAL A 1 168 ? 15.765 -0.795 -1.237 1.00 92.25 168 VAL A O 1
ATOM 1353 N N . PRO A 1 169 ? 16.742 -1.555 -3.120 1.00 91.81 169 PRO A N 1
ATOM 1354 C CA . PRO A 1 169 ? 18.024 -0.901 -2.873 1.00 91.81 169 PRO A CA 1
ATOM 1355 C C . PRO A 1 169 ? 17.893 0.622 -2.752 1.00 91.81 169 PRO A C 1
ATOM 1357 O O . PRO A 1 169 ? 17.164 1.274 -3.493 1.00 91.81 169 PRO A O 1
ATOM 1360 N N . GLU A 1 170 ? 18.645 1.209 -1.821 1.00 88.69 170 GLU A N 1
ATOM 1361 C CA . GLU A 1 170 ? 18.734 2.671 -1.677 1.00 88.69 170 GLU A CA 1
ATOM 1362 C C . GLU A 1 170 ? 19.612 3.315 -2.744 1.00 88.69 170 GLU A C 1
ATOM 1364 O O . GLU A 1 170 ? 19.360 4.446 -3.148 1.00 88.69 170 GLU A O 1
ATOM 1369 N N . SER A 1 171 ? 20.629 2.586 -3.208 1.00 93.25 171 SER A N 1
ATOM 1370 C CA . SER A 1 171 ? 21.591 3.053 -4.205 1.00 93.25 171 SER A CA 1
ATOM 1371 C C . SER A 1 171 ? 21.021 3.129 -5.620 1.00 93.25 171 SER A C 1
ATOM 1373 O O . SER A 1 171 ? 21.573 3.854 -6.439 1.00 93.25 171 SER A O 1
ATOM 1375 N N . ASP A 1 172 ? 19.954 2.377 -5.906 1.00 92.44 172 ASP A N 1
ATOM 1376 C CA . ASP A 1 172 ? 19.292 2.359 -7.212 1.00 92.44 172 ASP A CA 1
ATOM 1377 C C . ASP A 1 172 ? 17.758 2.312 -7.054 1.00 92.44 172 ASP A C 1
ATOM 1379 O O . ASP A 1 172 ? 17.150 1.241 -7.086 1.00 92.44 172 ASP A O 1
ATOM 1383 N N . PRO A 1 173 ? 17.121 3.475 -6.827 1.00 89.12 173 PRO A N 1
ATOM 1384 C CA . PRO A 1 173 ? 15.679 3.606 -6.614 1.00 89.12 173 PRO A CA 1
ATOM 1385 C C . PRO A 1 173 ? 14.764 3.056 -7.712 1.00 89.12 173 PRO A C 1
ATOM 1387 O O . PRO A 1 173 ? 13.571 2.877 -7.450 1.00 89.12 173 PRO A O 1
ATOM 1390 N N . ASP A 1 174 ? 15.294 2.838 -8.916 1.00 90.75 174 ASP A N 1
ATOM 1391 C CA . ASP A 1 174 ? 14.529 2.374 -10.073 1.00 90.75 174 ASP A CA 1
ATOM 1392 C C . ASP A 1 174 ? 14.473 0.836 -10.152 1.00 90.75 174 ASP A C 1
ATOM 1394 O O . ASP A 1 174 ? 13.730 0.285 -10.969 1.00 90.75 174 ASP A O 1
ATOM 1398 N N . LEU A 1 175 ? 15.209 0.132 -9.281 1.00 92.25 175 LEU A N 1
ATOM 1399 C CA . LEU A 1 175 ? 15.269 -1.327 -9.243 1.00 92.25 175 LEU A CA 1
ATOM 1400 C C . LEU A 1 175 ? 14.517 -1.935 -8.056 1.00 92.25 175 LEU A C 1
ATOM 1402 O O . LEU A 1 175 ? 14.533 -1.444 -6.927 1.00 92.25 175 LEU A O 1
ATOM 1406 N N . LEU A 1 176 ? 13.912 -3.092 -8.322 1.00 92.69 176 LEU A N 1
ATOM 1407 C CA . LEU A 1 176 ? 13.343 -3.991 -7.327 1.00 92.69 176 LEU A CA 1
ATOM 1408 C C . LEU A 1 176 ? 13.836 -5.407 -7.627 1.00 92.69 176 LEU A C 1
ATOM 1410 O O . LEU A 1 176 ? 13.585 -5.925 -8.713 1.00 92.69 176 LEU A O 1
ATOM 1414 N N . TYR A 1 177 ? 14.512 -6.041 -6.670 1.00 95.00 177 TYR A N 1
ATOM 1415 C CA . TYR A 1 177 ? 14.908 -7.442 -6.807 1.00 95.00 177 TYR A CA 1
ATOM 1416 C C . TYR A 1 177 ? 13.772 -8.328 -6.313 1.00 95.00 177 TYR A C 1
ATOM 1418 O O . TYR A 1 177 ? 13.381 -8.246 -5.142 1.00 95.00 177 TYR A O 1
ATOM 1426 N N . VAL A 1 178 ? 13.243 -9.162 -7.206 1.00 95.19 178 VAL A N 1
ATOM 1427 C CA . VAL A 1 178 ? 12.083 -10.012 -6.938 1.00 95.19 178 VAL A CA 1
ATOM 1428 C C . VAL A 1 178 ? 12.407 -11.470 -7.205 1.00 95.19 178 VAL A C 1
ATOM 1430 O O . VAL A 1 178 ? 13.021 -11.788 -8.213 1.00 95.19 178 VAL A O 1
ATOM 1433 N N . GLY A 1 179 ? 11.988 -12.340 -6.295 1.00 95.00 179 GLY A N 1
ATOM 1434 C CA . GLY A 1 179 ? 12.021 -13.781 -6.478 1.00 95.00 179 GLY A CA 1
ATOM 1435 C C . GLY A 1 179 ? 10.722 -14.294 -7.068 1.00 95.00 179 GLY A C 1
ATOM 1436 O O . GLY A 1 179 ? 9.649 -13.819 -6.683 1.00 95.00 179 GLY A O 1
ATOM 1437 N N . LEU A 1 180 ? 10.821 -15.281 -7.950 1.00 95.38 180 LEU A N 1
ATOM 1438 C CA . LEU A 1 180 ? 9.705 -15.946 -8.617 1.00 95.38 180 LEU A CA 1
ATOM 1439 C C . LEU A 1 180 ? 9.804 -17.454 -8.395 1.00 95.38 180 LEU A C 1
ATOM 1441 O O . LEU A 1 180 ? 10.897 -17.989 -8.306 1.00 95.38 180 LEU A O 1
ATOM 1445 N N . ASN A 1 181 ? 8.678 -18.157 -8.339 1.00 94.31 181 ASN A N 1
ATOM 1446 C CA . ASN A 1 181 ? 8.642 -19.626 -8.344 1.00 94.31 181 ASN A CA 1
ATOM 1447 C C . ASN A 1 181 ? 8.099 -20.198 -9.667 1.00 94.31 181 ASN A C 1
ATOM 1449 O O . ASN A 1 181 ? 7.424 -21.223 -9.684 1.00 94.31 181 ASN A O 1
ATOM 1453 N N . ASP A 1 182 ? 8.367 -19.512 -10.781 1.00 94.00 182 ASP A N 1
ATOM 1454 C CA . ASP A 1 182 ? 7.828 -19.860 -12.105 1.00 94.00 182 ASP A CA 1
ATOM 1455 C C . ASP A 1 182 ? 8.424 -21.165 -12.658 1.00 94.00 182 ASP A C 1
ATOM 1457 O O . ASP A 1 182 ? 7.733 -21.982 -13.265 1.00 94.00 182 ASP A O 1
ATOM 1461 N N . ARG A 1 183 ? 9.715 -21.404 -12.401 1.00 93.06 183 ARG A N 1
ATOM 1462 C CA . ARG A 1 183 ? 10.409 -22.612 -12.867 1.00 93.06 183 ARG A CA 1
ATOM 1463 C C . ARG A 1 183 ? 9.983 -23.869 -12.109 1.00 93.06 183 ARG A C 1
ATOM 1465 O O . ARG A 1 183 ? 9.828 -24.927 -12.716 1.00 93.06 183 ARG A O 1
ATOM 1472 N N . ASP A 1 184 ? 9.850 -23.760 -10.791 1.00 92.12 184 ASP A N 1
ATOM 1473 C CA . ASP A 1 184 ? 9.390 -24.826 -9.903 1.00 92.12 184 ASP A CA 1
ATOM 1474 C C . ASP A 1 184 ? 8.528 -24.200 -8.796 1.00 92.12 184 ASP A C 1
ATOM 1476 O O . ASP A 1 184 ? 9.063 -23.442 -7.985 1.00 92.12 184 ASP A O 1
ATOM 1480 N N . PRO A 1 185 ? 7.226 -24.533 -8.701 1.00 91.06 185 PRO A N 1
ATOM 1481 C CA . PRO A 1 185 ? 6.335 -23.959 -7.695 1.00 91.06 185 PRO A CA 1
ATOM 1482 C C . PRO A 1 185 ? 6.817 -24.120 -6.246 1.00 91.06 185 PRO A C 1
ATOM 1484 O O . PRO A 1 185 ? 6.402 -23.342 -5.382 1.00 91.06 185 PRO A O 1
ATOM 1487 N N . ALA A 1 186 ? 7.682 -25.104 -5.965 1.00 89.88 186 ALA A N 1
ATOM 1488 C CA . ALA A 1 186 ? 8.239 -25.348 -4.639 1.00 89.88 186 ALA A CA 1
ATOM 1489 C C . ALA A 1 186 ? 9.355 -24.366 -4.233 1.00 89.88 186 ALA A C 1
ATOM 1491 O O . ALA A 1 186 ? 9.628 -24.231 -3.037 1.00 89.88 186 ALA A O 1
ATOM 1492 N N . TRP A 1 187 ? 9.998 -23.674 -5.181 1.00 87.75 187 TRP A N 1
ATOM 1493 C CA . TRP A 1 187 ? 11.202 -22.875 -4.928 1.00 87.75 187 TRP A CA 1
ATOM 1494 C C . TRP A 1 187 ? 11.107 -21.485 -5.545 1.00 87.75 187 TRP A C 1
ATOM 1496 O O . TRP A 1 187 ? 10.755 -21.351 -6.706 1.00 87.75 187 TRP A O 1
ATOM 1506 N N . HIS A 1 188 ? 11.486 -20.455 -4.784 1.00 83.19 188 HIS A N 1
ATOM 1507 C CA . HIS A 1 188 ? 11.647 -19.108 -5.333 1.00 83.19 188 HIS A CA 1
ATOM 1508 C C . HIS A 1 188 ? 13.107 -18.920 -5.770 1.00 83.19 188 HIS A C 1
ATOM 1510 O O . HIS A 1 188 ? 14.012 -19.141 -4.960 1.00 83.19 188 HIS A O 1
ATOM 1516 N N . ASP A 1 189 ? 13.335 -18.520 -7.018 1.00 83.00 189 ASP A N 1
ATOM 1517 C CA . ASP A 1 189 ? 14.633 -18.113 -7.557 1.00 83.00 189 ASP A CA 1
ATOM 1518 C C . ASP A 1 189 ? 14.631 -16.645 -8.026 1.00 83.00 189 ASP A C 1
ATOM 1520 O O . ASP A 1 189 ? 13.574 -16.029 -8.170 1.00 83.00 189 ASP A O 1
ATOM 1524 N N . LEU A 1 190 ? 15.835 -16.059 -8.121 1.00 73.00 190 LEU A N 1
ATOM 1525 C CA . LEU A 1 190 ? 16.096 -14.664 -8.513 1.00 73.00 190 LEU A CA 1
ATOM 1526 C C . LEU A 1 190 ? 16.574 -14.597 -9.967 1.00 73.00 190 LEU A C 1
ATOM 1528 O O . LEU A 1 190 ? 17.458 -15.416 -10.315 1.00 73.00 190 LEU A O 1
#

Foldseek 3Di:
DVVVVVVVVVVVVVVVVVVVVVVVVVVVVVVVVVVVVVVVVVPPPPPDDDDV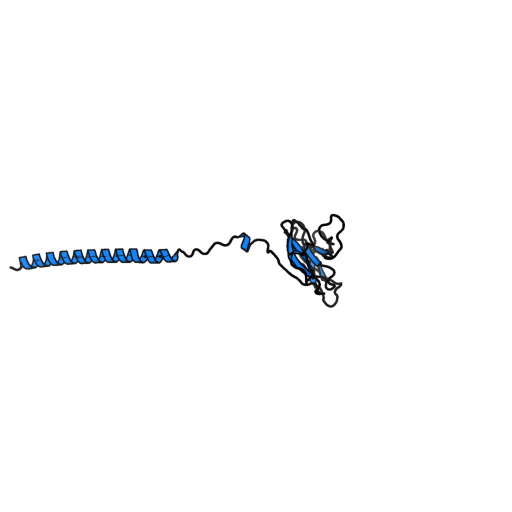CVVPPDDQWADWDAQLVRQKIKIWHDDQCATFIWMDTNPDDPVRIAGQDHDNQYHFDDWDAQNVRQWIKGWDDPPPPQQIFIKIFGQPDDDDPPDRHTDIDTPGPDDLKHKDFPDCDPVDSVDTDIWICPVPSVDTDD